Protein AF-A0A7S4PFC9-F1 (afdb_monomer_lite)

Radius of gyration: 18.09 Å; chains: 1; bounding box: 44×41×54 Å

InterPro domains:
  IPR005343 Nucleolar complex protein 2 [PF03715] (2-207)
  IPR005343 Nucleolar complex protein 2 [PTHR12687] (1-207)

pLDDT: mean 88.08, std 14.77, range [42.5, 98.5]

Sequence (207 aa):
PANLHLITFMSNCVIEILRLDFLCAYQFMFVHLRECAVQLRTTIGSKTKENIAALFSWSRILPLQMWTDMIVNHPDQPEMKEMIYPLTQIIMGIYGLIDSPKYYPLKLRCLEMMCLLVKHTGVFIPLGGHMISIFEQINSKHNTRFGKFKGNASASDAKKFDFRYTLKMSKNFVETKSYLDAVVMKLSDIIIIYFSSFSYSIAFPDL

Organism: NCBI:txid180227

Structure (mmCIF, N/CA/C/O backbone):
data_AF-A0A7S4PFC9-F1
#
_entry.id   AF-A0A7S4PFC9-F1
#
loop_
_atom_site.group_PDB
_atom_site.id
_atom_site.type_symbol
_atom_site.label_atom_id
_atom_site.label_alt_id
_atom_site.label_comp_id
_atom_site.label_asym_id
_atom_site.label_entity_id
_atom_site.label_seq_id
_atom_site.pdbx_PDB_ins_code
_atom_site.Cartn_x
_atom_site.Cartn_y
_atom_site.Cartn_z
_atom_site.occupancy
_atom_site.B_iso_or_equiv
_atom_site.auth_seq_id
_atom_site.auth_comp_id
_atom_site.auth_asym_id
_atom_site.auth_atom_id
_atom_site.pdbx_PDB_model_num
ATOM 1 N N . PRO A 1 1 ? 18.860 -8.891 3.032 1.00 47.03 1 PRO A N 1
ATOM 2 C CA . PRO A 1 1 ? 18.946 -10.243 3.642 1.00 47.03 1 PRO A CA 1
ATOM 3 C C . PRO A 1 1 ? 19.355 -10.246 5.128 1.00 47.03 1 PRO A C 1
ATOM 5 O O . PRO A 1 1 ? 18.616 -10.820 5.910 1.00 47.03 1 PRO A O 1
ATOM 8 N N . ALA A 1 2 ? 20.447 -9.583 5.543 1.00 55.25 2 ALA A N 1
ATOM 9 C CA . ALA A 1 2 ? 20.951 -9.694 6.926 1.00 55.25 2 ALA A CA 1
ATOM 10 C C . ALA A 1 2 ? 20.108 -8.982 8.010 1.00 55.25 2 ALA A C 1
ATOM 12 O O . ALA A 1 2 ? 20.048 -9.457 9.135 1.00 55.25 2 ALA A O 1
ATOM 13 N N . ASN A 1 3 ? 19.394 -7.898 7.675 1.00 77.19 3 ASN A N 1
ATOM 14 C CA . ASN A 1 3 ? 18.750 -7.052 8.694 1.00 77.19 3 ASN A CA 1
ATOM 15 C C . ASN A 1 3 ? 17.215 -7.099 8.701 1.00 77.19 3 ASN A C 1
ATOM 17 O O . ASN A 1 3 ? 16.616 -6.388 9.493 1.00 77.19 3 ASN A O 1
ATOM 21 N N . LEU A 1 4 ? 16.544 -7.892 7.852 1.00 76.75 4 LEU A N 1
ATOM 22 C CA . LEU A 1 4 ? 15.069 -7.866 7.817 1.00 76.75 4 LEU A CA 1
ATOM 23 C C . LEU A 1 4 ? 14.456 -8.396 9.106 1.00 76.75 4 LEU A C 1
ATOM 25 O O . LEU A 1 4 ? 13.545 -7.767 9.614 1.00 76.75 4 LEU A O 1
ATOM 29 N N . HIS A 1 5 ? 14.977 -9.493 9.657 1.00 84.31 5 HIS A N 1
ATOM 30 C CA . HIS A 1 5 ? 14.493 -10.000 10.942 1.00 84.31 5 HIS A CA 1
ATOM 31 C C . HIS A 1 5 ? 14.640 -8.954 12.047 1.00 84.31 5 HIS A C 1
ATOM 33 O O . HIS A 1 5 ? 13.721 -8.779 12.838 1.00 84.31 5 HIS A O 1
ATOM 39 N N . LEU A 1 6 ? 15.747 -8.206 12.045 1.00 88.81 6 LEU A N 1
ATOM 40 C CA . LEU A 1 6 ? 15.960 -7.109 12.981 1.00 88.81 6 LEU A CA 1
ATOM 41 C C . LEU A 1 6 ? 14.998 -5.941 12.723 1.00 88.81 6 LEU A C 1
ATOM 43 O O . LEU A 1 6 ? 14.406 -5.439 13.665 1.00 88.81 6 LEU A O 1
ATOM 47 N N . ILE A 1 7 ? 14.795 -5.534 11.468 1.00 87.25 7 ILE A N 1
ATOM 48 C CA . ILE A 1 7 ? 13.858 -4.458 11.104 1.00 87.25 7 ILE A CA 1
ATOM 49 C C . ILE A 1 7 ? 12.427 -4.835 11.494 1.00 87.25 7 ILE A C 1
ATOM 51 O O . ILE A 1 7 ? 11.732 -4.028 12.098 1.00 87.25 7 ILE A O 1
ATOM 55 N N . THR A 1 8 ? 11.994 -6.058 11.188 1.00 87.56 8 THR A N 1
ATOM 56 C CA . THR A 1 8 ? 10.680 -6.575 11.583 1.00 87.56 8 THR A CA 1
ATOM 57 C C . THR A 1 8 ? 10.559 -6.634 13.099 1.00 87.56 8 THR A C 1
ATOM 59 O O . THR A 1 8 ? 9.555 -6.188 13.638 1.00 87.56 8 THR A O 1
ATOM 62 N N . PHE A 1 9 ? 11.590 -7.107 13.802 1.00 91.56 9 PHE A N 1
ATOM 63 C CA . PHE A 1 9 ? 11.611 -7.101 15.261 1.00 91.56 9 PHE A CA 1
ATOM 64 C C . PHE A 1 9 ? 11.477 -5.681 15.826 1.00 91.56 9 PHE A C 1
ATOM 66 O O . PHE A 1 9 ? 10.617 -5.448 16.665 1.00 91.56 9 PHE A O 1
ATOM 73 N N . MET A 1 10 ? 12.251 -4.716 15.321 1.00 93.00 10 MET A N 1
ATOM 74 C CA . MET A 1 10 ? 12.168 -3.313 15.742 1.00 93.00 10 MET A CA 1
ATOM 75 C C . MET A 1 10 ? 10.791 -2.708 15.452 1.00 93.00 10 MET A C 1
ATOM 77 O O . MET A 1 10 ? 10.230 -2.046 16.318 1.00 93.00 10 MET A O 1
ATOM 81 N N . SER A 1 11 ? 10.235 -2.962 14.263 1.00 92.25 11 SER A N 1
ATOM 82 C CA . SER A 1 11 ? 8.884 -2.539 13.877 1.00 92.25 11 SER A CA 1
ATOM 83 C C . SER A 1 11 ? 7.843 -3.080 14.856 1.00 92.25 11 SER A C 1
ATOM 85 O O . SER A 1 11 ? 7.023 -2.324 15.367 1.00 92.25 11 SER A O 1
ATOM 87 N N . ASN A 1 12 ? 7.936 -4.369 15.189 1.00 94.12 12 ASN A N 1
ATOM 88 C CA . ASN A 1 12 ? 7.054 -5.000 16.162 1.00 94.12 12 ASN A CA 1
ATOM 89 C C . ASN A 1 12 ? 7.236 -4.385 17.553 1.00 94.12 12 ASN A C 1
ATOM 91 O O . ASN A 1 12 ? 6.246 -4.051 18.182 1.00 94.12 12 ASN A O 1
ATOM 95 N N . CYS A 1 13 ? 8.463 -4.147 18.024 1.00 95.88 13 CYS A N 1
ATOM 96 C CA . CYS A 1 13 ? 8.686 -3.478 19.310 1.00 95.88 13 CYS A CA 1
ATOM 97 C C . CYS A 1 13 ? 8.050 -2.084 19.366 1.00 95.88 13 CYS A C 1
ATOM 99 O O . CYS A 1 13 ? 7.464 -1.725 20.382 1.00 95.88 13 CYS A O 1
ATOM 101 N N . VAL A 1 14 ? 8.145 -1.303 18.287 1.00 95.62 14 VAL A N 1
ATOM 102 C CA . VAL A 1 14 ? 7.503 0.017 18.214 1.00 95.62 14 VAL A CA 1
ATOM 103 C C . VAL A 1 14 ? 5.982 -0.120 18.284 1.00 95.62 14 VAL A C 1
ATOM 105 O O . VAL A 1 14 ? 5.358 0.582 19.073 1.00 95.62 14 VAL A O 1
ATOM 108 N N . ILE A 1 15 ? 5.391 -1.053 17.534 1.00 96.06 15 ILE A N 1
ATOM 109 C CA . ILE A 1 15 ? 3.948 -1.351 17.587 1.00 96.06 15 ILE A CA 1
ATOM 110 C C . ILE A 1 15 ? 3.521 -1.745 19.010 1.00 96.06 15 ILE A C 1
ATOM 112 O O . ILE A 1 15 ? 2.551 -1.206 19.539 1.00 96.06 15 ILE A O 1
ATOM 116 N N . GLU A 1 16 ? 4.281 -2.622 19.666 1.00 96.69 16 GLU A N 1
ATOM 117 C CA . GLU A 1 16 ? 4.006 -3.104 21.025 1.00 96.69 16 GLU A CA 1
ATOM 118 C C . GLU A 1 16 ? 4.078 -1.997 22.090 1.00 96.69 16 GLU A C 1
ATOM 120 O O . GLU A 1 16 ? 3.388 -2.084 23.106 1.00 96.69 16 GLU A O 1
ATOM 125 N N . ILE A 1 17 ? 4.889 -0.960 21.865 1.00 96.81 17 ILE A N 1
ATOM 126 C CA . ILE A 1 17 ? 4.941 0.233 22.720 1.00 96.81 17 ILE A CA 1
ATOM 127 C C . ILE A 1 17 ? 3.758 1.155 22.414 1.00 96.81 17 ILE A C 1
ATOM 129 O O . ILE A 1 17 ? 3.079 1.611 23.329 1.00 96.81 17 ILE A O 1
ATOM 133 N N . LEU A 1 18 ? 3.489 1.422 21.134 1.00 96.69 18 LEU A N 1
ATOM 134 C CA . LEU A 1 18 ? 2.439 2.349 20.708 1.00 96.69 18 LEU A CA 1
ATOM 135 C C . LEU A 1 18 ? 1.030 1.853 21.053 1.00 96.69 18 LEU A C 1
ATOM 137 O O . LEU A 1 18 ? 0.163 2.663 21.362 1.00 96.69 18 LEU A O 1
ATOM 141 N N . ARG A 1 19 ? 0.795 0.538 21.078 1.00 96.38 19 ARG A N 1
ATOM 142 C CA . ARG A 1 19 ? -0.498 -0.030 21.501 1.00 96.38 19 ARG A CA 1
ATOM 143 C C . ARG A 1 19 ? -0.830 0.195 22.982 1.00 96.38 19 ARG A C 1
ATOM 145 O O . ARG A 1 19 ? -1.947 -0.101 23.390 1.00 96.38 19 ARG A O 1
ATOM 152 N N . LEU A 1 20 ? 0.122 0.660 23.799 1.00 97.25 20 LEU A N 1
ATOM 153 C CA . LEU A 1 20 ? -0.143 1.018 25.197 1.00 97.25 20 LEU A CA 1
ATOM 154 C C . LEU A 1 20 ? -0.985 2.299 25.307 1.00 97.25 20 LEU A C 1
ATOM 156 O O . LEU A 1 20 ? -1.688 2.471 26.299 1.00 97.25 20 LEU A O 1
ATOM 160 N N . ASP A 1 21 ? -0.920 3.172 24.298 1.00 97.62 21 ASP A N 1
ATOM 161 C CA . ASP A 1 21 ? -1.691 4.413 24.215 1.00 97.62 21 ASP A CA 1
ATOM 162 C C . ASP A 1 21 ? -2.016 4.737 22.745 1.00 97.62 21 ASP A C 1
ATOM 164 O O . ASP A 1 21 ? -1.216 5.330 22.010 1.00 97.62 21 ASP A O 1
ATOM 168 N N . PHE A 1 22 ? -3.222 4.353 22.314 1.00 97.50 22 PHE A N 1
ATOM 169 C CA . PHE A 1 22 ? -3.683 4.563 20.941 1.00 97.50 22 PHE A CA 1
ATOM 170 C C . PHE A 1 22 ? -3.850 6.042 20.577 1.00 97.50 22 PHE A C 1
ATOM 172 O O . PHE A 1 22 ? -3.631 6.397 19.417 1.00 97.50 22 PHE A O 1
ATOM 179 N N . LEU A 1 23 ? -4.160 6.913 21.542 1.00 97.44 23 LEU A N 1
ATOM 180 C CA . LEU A 1 23 ? -4.270 8.352 21.304 1.00 97.44 23 LEU A CA 1
ATOM 181 C C . LEU A 1 23 ? -2.894 8.948 20.995 1.00 97.44 23 LEU A C 1
ATOM 183 O O . LEU A 1 23 ? -2.743 9.739 20.060 1.00 97.44 23 LEU A O 1
ATOM 187 N N . CYS A 1 24 ? -1.869 8.538 21.739 1.00 97.06 24 CYS A N 1
ATOM 188 C CA . CYS A 1 24 ? -0.492 8.932 21.460 1.00 97.06 24 CYS A CA 1
ATOM 189 C C . CYS A 1 24 ? -0.012 8.374 20.106 1.00 97.06 24 CYS A C 1
ATOM 191 O O . CYS A 1 24 ? 0.544 9.108 19.283 1.00 97.06 24 CYS A O 1
ATOM 193 N N . ALA A 1 25 ? -0.294 7.096 19.825 1.00 97.44 25 ALA A N 1
ATOM 194 C CA . ALA A 1 25 ? 0.036 6.464 18.547 1.00 97.44 25 ALA A CA 1
ATOM 195 C C . ALA A 1 25 ? -0.602 7.186 17.352 1.00 97.44 25 ALA A C 1
ATOM 197 O O . ALA A 1 25 ? 0.073 7.448 16.353 1.00 97.44 25 ALA A O 1
ATOM 198 N N . TYR A 1 26 ? -1.875 7.565 17.479 1.00 98.12 26 TYR A N 1
ATOM 199 C CA . TYR A 1 26 ? -2.599 8.364 16.497 1.00 98.12 26 TYR A CA 1
ATOM 200 C C . TYR A 1 26 ? -1.899 9.685 16.198 1.00 98.12 26 TYR A C 1
ATOM 202 O O . TYR A 1 26 ? -1.692 10.022 15.034 1.00 98.12 26 TYR A O 1
ATOM 210 N N . GLN A 1 27 ? -1.487 10.425 17.231 1.00 97.88 27 GLN A N 1
ATOM 211 C CA . GLN A 1 27 ? -0.813 11.712 17.054 1.00 97.88 27 GLN A CA 1
ATOM 212 C C . GLN A 1 27 ? 0.501 11.556 16.280 1.00 97.88 27 GLN A C 1
ATOM 214 O O . GLN A 1 27 ? 0.755 12.312 15.337 1.00 97.88 27 GLN A O 1
ATOM 219 N N . PHE A 1 28 ? 1.309 10.545 16.617 1.00 97.50 28 PHE A N 1
ATOM 220 C CA . PHE A 1 28 ? 2.545 10.255 15.887 1.00 97.50 28 PHE A CA 1
ATOM 221 C C . PHE A 1 28 ? 2.283 9.855 14.437 1.00 97.50 28 PHE A C 1
ATOM 223 O O . PHE A 1 28 ? 2.925 10.379 13.520 1.00 97.50 28 PHE A O 1
ATOM 230 N N . MET A 1 29 ? 1.322 8.957 14.218 1.00 97.94 29 MET A N 1
ATOM 231 C CA . MET A 1 29 ? 0.943 8.515 12.883 1.00 97.94 29 MET A CA 1
ATOM 232 C C . MET A 1 29 ? 0.442 9.686 12.035 1.00 97.94 29 MET A C 1
ATOM 234 O O . MET A 1 29 ? 0.884 9.853 10.899 1.00 97.94 29 MET A O 1
ATOM 238 N N . PHE A 1 30 ? -0.420 10.536 12.591 1.00 98.00 30 PHE A N 1
ATOM 239 C CA . PHE A 1 30 ? -0.989 11.689 11.905 1.00 98.00 30 PHE A CA 1
ATOM 240 C C . PHE A 1 30 ? 0.086 12.685 11.456 1.00 98.00 30 PHE A C 1
ATOM 242 O O . PHE A 1 30 ? 0.102 13.094 10.292 1.00 98.00 30 PHE A O 1
ATOM 249 N N . VAL A 1 31 ? 1.019 13.047 12.345 1.00 98.19 31 VAL A N 1
ATOM 250 C CA . VAL A 1 31 ? 2.137 13.945 12.007 1.00 98.19 31 VAL A CA 1
ATOM 251 C C . VAL A 1 31 ? 2.987 13.340 10.891 1.00 98.19 31 VAL A C 1
ATOM 253 O O . VAL A 1 31 ? 3.234 13.996 9.877 1.00 98.19 31 VAL A O 1
ATOM 256 N N . HIS A 1 32 ? 3.354 12.064 11.021 1.00 97.81 32 HIS A N 1
ATOM 257 C CA . HIS A 1 32 ? 4.151 11.373 10.013 1.00 97.81 32 HIS A CA 1
ATOM 258 C C . HIS A 1 32 ? 3.437 11.292 8.650 1.00 97.81 32 HIS A C 1
ATOM 260 O O . HIS A 1 32 ? 4.040 11.557 7.605 1.00 97.81 32 HIS A O 1
ATOM 266 N N . LEU A 1 33 ? 2.143 10.959 8.621 1.00 98.06 33 LEU A N 1
ATOM 267 C CA . LEU A 1 33 ? 1.367 10.902 7.378 1.00 98.06 33 LEU A CA 1
ATOM 268 C C . LEU A 1 33 ? 1.176 12.283 6.750 1.00 98.06 33 LEU A C 1
ATOM 270 O O . LEU A 1 33 ? 1.213 12.402 5.524 1.00 98.06 33 LEU A O 1
ATOM 274 N N . ARG A 1 34 ? 1.046 13.340 7.555 1.00 97.88 34 ARG A N 1
ATOM 275 C CA . ARG A 1 34 ? 1.004 14.719 7.057 1.00 97.88 34 ARG A CA 1
ATOM 276 C C . ARG A 1 34 ? 2.308 15.097 6.355 1.00 97.88 34 ARG A C 1
ATOM 278 O O . ARG A 1 34 ? 2.265 15.668 5.266 1.00 97.88 34 ARG A O 1
ATOM 285 N N . GLU A 1 35 ? 3.457 14.750 6.927 1.00 97.19 35 GLU A N 1
ATOM 286 C CA . GLU A 1 35 ? 4.757 14.960 6.278 1.00 97.19 35 GLU A CA 1
ATOM 287 C C . GLU A 1 35 ? 4.871 14.170 4.967 1.00 97.19 35 GLU A C 1
ATOM 289 O O . GLU A 1 35 ? 5.302 14.718 3.947 1.00 97.19 35 GLU A O 1
ATOM 294 N N . CYS A 1 36 ? 4.409 12.911 4.958 1.00 97.25 36 CYS A N 1
ATOM 295 C CA . CYS A 1 36 ? 4.317 12.110 3.734 1.00 97.25 36 CYS A CA 1
ATOM 296 C C . CYS A 1 36 ? 3.466 12.816 2.671 1.00 97.25 36 CYS A C 1
ATOM 298 O O . CYS A 1 36 ? 3.867 12.878 1.509 1.00 97.25 36 CYS A O 1
ATOM 300 N N . ALA A 1 37 ? 2.311 13.365 3.061 1.00 97.50 37 ALA A N 1
ATOM 301 C CA . ALA A 1 37 ? 1.382 14.046 2.164 1.00 97.50 37 ALA A CA 1
ATOM 302 C C . ALA A 1 37 ? 2.022 15.275 1.511 1.00 97.50 37 ALA A C 1
ATOM 304 O O . ALA A 1 37 ? 1.917 15.466 0.297 1.00 97.50 37 ALA A O 1
ATOM 305 N N . VAL A 1 38 ? 2.720 16.093 2.305 1.00 97.25 38 VAL A N 1
ATOM 306 C CA . VAL A 1 38 ? 3.432 17.280 1.813 1.00 97.25 38 VAL A CA 1
ATOM 307 C C . VAL A 1 38 ? 4.513 16.875 0.814 1.00 97.25 38 VAL A C 1
ATOM 309 O O . VAL A 1 38 ? 4.569 17.427 -0.286 1.00 97.25 38 VAL A O 1
ATOM 312 N N . GLN A 1 39 ? 5.336 15.876 1.144 1.00 95.38 39 GLN A N 1
ATOM 313 C CA . GLN A 1 39 ? 6.382 15.405 0.235 1.00 95.38 39 GLN A CA 1
ATOM 314 C C . GLN A 1 39 ? 5.800 14.808 -1.054 1.00 95.38 39 GLN A C 1
ATOM 316 O O . GLN A 1 39 ? 6.310 15.071 -2.148 1.00 95.38 39 GLN A O 1
ATOM 321 N N . LEU A 1 40 ? 4.723 14.029 -0.943 1.00 96.62 40 LEU A N 1
ATOM 322 C CA . LEU A 1 40 ? 4.025 13.449 -2.084 1.00 96.62 40 LEU A CA 1
ATOM 323 C C . LEU A 1 40 ? 3.499 14.541 -3.018 1.00 96.62 40 LEU A C 1
ATOM 325 O O . LEU A 1 40 ? 3.796 14.514 -4.212 1.00 96.62 40 LEU A O 1
ATOM 329 N N . ARG A 1 41 ? 2.810 15.551 -2.478 1.00 96.50 41 ARG A N 1
ATOM 330 C CA . ARG A 1 41 ? 2.305 16.694 -3.250 1.00 96.50 41 ARG A CA 1
ATOM 331 C C . ARG A 1 41 ? 3.429 17.438 -3.974 1.00 96.50 41 ARG A C 1
ATOM 333 O O . ARG A 1 41 ? 3.315 17.707 -5.169 1.00 96.50 41 ARG A O 1
ATOM 340 N N . THR A 1 42 ? 4.532 17.722 -3.282 1.00 95.62 42 THR A N 1
ATOM 341 C CA . THR A 1 42 ? 5.717 18.366 -3.875 1.00 95.62 42 THR A CA 1
ATOM 342 C C . THR A 1 42 ? 6.311 17.530 -5.009 1.00 95.62 42 THR A C 1
ATOM 344 O O . THR A 1 42 ? 6.718 18.063 -6.047 1.00 95.62 42 THR A O 1
ATOM 347 N N . THR A 1 43 ? 6.329 16.207 -4.849 1.00 95.75 43 THR A N 1
ATOM 348 C CA . THR A 1 43 ? 6.853 15.292 -5.867 1.00 95.75 43 THR A CA 1
ATOM 349 C C . THR A 1 43 ? 5.935 15.206 -7.082 1.00 95.75 43 THR A C 1
ATOM 351 O O . THR A 1 43 ? 6.430 15.198 -8.205 1.00 95.75 43 THR A O 1
ATOM 354 N N . ILE A 1 44 ? 4.613 15.210 -6.888 1.00 94.62 44 ILE A N 1
ATOM 355 C CA . ILE A 1 44 ? 3.634 15.236 -7.985 1.00 94.62 44 ILE A CA 1
ATOM 356 C C . ILE A 1 44 ? 3.796 16.507 -8.832 1.00 94.62 44 ILE A C 1
ATOM 358 O O . ILE A 1 44 ? 3.746 16.422 -10.059 1.00 94.62 44 ILE A O 1
ATOM 362 N N . GLY A 1 45 ? 4.030 17.660 -8.193 1.00 93.44 45 GLY A N 1
ATOM 363 C CA . GLY A 1 45 ? 4.201 18.940 -8.886 1.00 93.44 45 GLY A CA 1
ATOM 364 C C . GLY A 1 45 ? 5.532 19.082 -9.636 1.00 93.44 45 GLY A C 1
ATOM 365 O O . GLY A 1 45 ? 5.547 19.559 -10.764 1.00 93.44 45 GLY A O 1
ATOM 366 N N . SER A 1 46 ? 6.648 18.664 -9.028 1.00 91.62 46 SER A N 1
ATOM 367 C CA . SER A 1 46 ? 8.000 18.896 -9.576 1.00 91.62 46 SER A CA 1
ATOM 368 C C . SER A 1 46 ? 8.591 17.710 -10.349 1.00 91.62 46 SER A C 1
ATOM 370 O O . SER A 1 46 ? 9.394 17.906 -11.257 1.00 91.62 46 SER A O 1
ATOM 372 N N . LYS A 1 47 ? 8.224 16.476 -9.978 1.00 89.25 47 LYS A N 1
ATOM 373 C CA . LYS A 1 47 ? 8.708 15.200 -10.542 1.00 89.25 47 LYS A CA 1
ATOM 374 C C . LYS A 1 47 ? 10.234 15.097 -10.703 1.00 89.25 47 LYS A C 1
ATOM 376 O O . LYS A 1 47 ? 10.721 14.413 -11.606 1.00 89.25 47 LYS A O 1
ATOM 381 N N . THR A 1 48 ? 11.005 15.740 -9.824 1.00 93.69 48 THR A N 1
ATOM 382 C CA . THR A 1 48 ? 12.471 15.618 -9.834 1.00 93.69 48 THR A CA 1
ATOM 383 C C . THR A 1 48 ? 12.902 14.204 -9.440 1.00 93.69 48 THR A C 1
ATOM 385 O O . THR A 1 48 ? 12.203 13.495 -8.706 1.00 93.69 48 THR A O 1
ATOM 388 N N . LYS A 1 49 ? 14.066 13.765 -9.934 1.00 91.94 49 LYS A N 1
ATOM 389 C CA . LYS A 1 49 ? 14.583 12.412 -9.664 1.00 91.94 49 LYS A CA 1
ATOM 390 C C . LYS A 1 49 ? 14.849 12.206 -8.177 1.00 91.94 49 LYS A C 1
ATOM 392 O O . LYS A 1 49 ? 14.632 11.109 -7.671 1.00 91.94 49 LYS A O 1
ATOM 397 N N . GLU A 1 50 ? 15.289 13.257 -7.502 1.00 92.94 50 GLU A N 1
ATOM 398 C CA . GLU A 1 50 ? 15.619 13.299 -6.084 1.00 92.94 50 GLU A CA 1
ATOM 399 C C . GLU A 1 50 ? 14.353 13.110 -5.242 1.00 92.94 50 GLU A C 1
ATOM 401 O O . GLU A 1 50 ? 14.316 12.242 -4.371 1.00 92.94 50 GLU A O 1
ATOM 406 N N . ASN A 1 51 ? 13.278 13.835 -5.570 1.00 92.69 51 ASN A N 1
ATOM 407 C CA . ASN A 1 51 ? 11.997 13.738 -4.868 1.00 92.69 51 ASN A CA 1
ATOM 408 C C . ASN A 1 51 ? 11.358 12.353 -5.040 1.00 92.69 51 ASN A C 1
ATOM 410 O O . ASN A 1 51 ? 10.908 11.740 -4.070 1.00 92.69 51 ASN A O 1
ATOM 414 N N . ILE A 1 52 ? 11.395 11.819 -6.264 1.00 93.81 52 ILE A N 1
ATOM 415 C CA . ILE A 1 52 ? 10.947 10.454 -6.560 1.00 93.81 52 ILE A CA 1
ATOM 416 C C . ILE A 1 52 ? 11.772 9.432 -5.771 1.00 93.81 52 ILE A C 1
ATOM 418 O O . ILE A 1 52 ? 11.207 8.533 -5.154 1.00 93.81 52 ILE A O 1
ATOM 422 N N . ALA A 1 53 ? 13.103 9.548 -5.784 1.00 92.69 53 ALA A N 1
ATOM 423 C CA . ALA A 1 53 ? 13.982 8.616 -5.084 1.00 92.69 53 ALA A CA 1
ATOM 424 C C . ALA A 1 53 ? 13.747 8.638 -3.569 1.00 92.69 53 ALA A C 1
ATOM 426 O O . ALA A 1 53 ? 13.755 7.581 -2.942 1.00 92.69 53 ALA A O 1
ATOM 427 N N . ALA A 1 54 ? 13.484 9.816 -3.000 1.00 93.19 54 ALA A N 1
ATOM 428 C CA . ALA A 1 54 ? 13.177 9.968 -1.587 1.00 93.19 54 ALA A CA 1
ATOM 429 C C . ALA A 1 54 ? 11.854 9.280 -1.202 1.00 93.19 54 ALA A C 1
ATOM 431 O O . ALA A 1 54 ? 11.804 8.606 -0.174 1.00 93.19 54 ALA A O 1
ATOM 432 N N . LEU A 1 55 ? 10.806 9.373 -2.032 1.00 93.69 55 LEU A N 1
ATOM 433 C CA . LEU A 1 55 ? 9.553 8.639 -1.800 1.00 93.69 55 LEU A CA 1
ATOM 434 C C . LEU A 1 55 ? 9.692 7.131 -2.030 1.00 93.69 55 LEU A C 1
ATOM 436 O O . LEU A 1 55 ? 9.070 6.339 -1.333 1.00 93.69 55 LEU A O 1
ATOM 440 N N . PHE A 1 56 ? 10.508 6.721 -3.001 1.00 94.38 56 PHE A N 1
ATOM 441 C CA . PHE A 1 56 ? 10.680 5.317 -3.394 1.00 94.38 56 PHE A CA 1
ATOM 442 C C . PHE A 1 56 ? 11.833 4.639 -2.634 1.00 94.38 56 PHE A C 1
ATOM 444 O O . PHE A 1 56 ? 12.510 3.747 -3.153 1.00 94.38 56 PHE A O 1
ATOM 451 N N . SER A 1 57 ? 12.074 5.085 -1.403 1.00 94.00 57 SER A N 1
ATOM 452 C CA . SER A 1 57 ? 13.142 4.609 -0.530 1.00 94.00 57 SER A CA 1
ATOM 453 C C . SER A 1 57 ? 12.593 3.734 0.598 1.00 94.00 57 SER A C 1
ATOM 455 O O . SER A 1 57 ? 11.448 3.875 1.025 1.00 94.00 57 SER A O 1
ATOM 457 N N . TRP A 1 58 ? 13.431 2.848 1.140 1.00 92.88 58 TRP A N 1
ATOM 458 C CA . TRP A 1 58 ? 13.055 2.033 2.300 1.00 92.88 58 TRP A CA 1
ATOM 459 C C . TRP A 1 58 ? 12.721 2.870 3.535 1.00 92.88 58 TRP A C 1
ATOM 461 O O . TRP A 1 58 ? 11.836 2.482 4.291 1.00 92.88 58 TRP A O 1
ATOM 471 N N . SER A 1 59 ? 13.363 4.029 3.712 1.00 91.44 59 SER A N 1
ATOM 472 C CA . SER A 1 59 ? 13.042 4.942 4.812 1.00 91.44 59 SER A CA 1
ATOM 473 C C . SER A 1 59 ? 11.633 5.523 4.704 1.00 91.44 59 SER A C 1
ATOM 475 O O . SER A 1 59 ? 11.064 5.884 5.727 1.00 91.44 59 SER A O 1
ATOM 477 N N . ARG A 1 60 ? 11.041 5.572 3.501 1.00 94.44 60 ARG A N 1
ATOM 478 C CA . ARG A 1 60 ? 9.634 5.950 3.322 1.00 94.44 60 ARG A CA 1
ATOM 479 C C . ARG A 1 60 ? 8.686 4.758 3.431 1.00 94.44 60 ARG A C 1
ATOM 481 O O . ARG A 1 60 ? 7.624 4.887 4.027 1.00 94.44 60 ARG A O 1
ATOM 488 N N . ILE A 1 61 ? 9.048 3.610 2.860 1.00 95.56 61 ILE A N 1
ATOM 489 C CA . ILE A 1 61 ? 8.140 2.457 2.769 1.00 95.56 61 ILE A CA 1
ATOM 490 C C . ILE A 1 61 ? 8.035 1.677 4.084 1.00 95.56 61 ILE A C 1
ATOM 492 O O . ILE A 1 61 ? 6.936 1.262 4.434 1.00 95.56 61 ILE A O 1
ATOM 496 N N . LEU A 1 62 ? 9.127 1.504 4.839 1.00 94.31 62 LEU A N 1
ATOM 497 C CA . LEU A 1 62 ? 9.094 0.728 6.089 1.00 94.31 62 LEU A CA 1
ATOM 498 C C . LEU A 1 62 ? 8.152 1.328 7.144 1.00 94.31 62 LEU A C 1
ATOM 500 O O . LEU A 1 62 ? 7.346 0.571 7.679 1.00 94.31 62 LEU A O 1
ATOM 504 N N . PRO A 1 63 ? 8.162 2.648 7.420 1.00 95.38 63 PRO A N 1
ATOM 505 C CA . PRO A 1 63 ? 7.203 3.222 8.361 1.00 95.38 63 PRO A CA 1
ATOM 506 C C . PRO A 1 63 ? 5.751 3.069 7.899 1.00 95.38 63 PRO A C 1
ATOM 508 O O . PRO A 1 63 ? 4.880 2.817 8.720 1.00 95.38 63 PRO A O 1
ATOM 511 N N . LEU A 1 64 ? 5.469 3.174 6.592 1.00 97.81 64 LEU A N 1
ATOM 512 C CA . LEU A 1 64 ? 4.115 2.945 6.065 1.00 97.81 64 LEU A CA 1
ATOM 513 C C . LEU A 1 64 ? 3.657 1.496 6.280 1.00 97.81 64 LEU A C 1
ATOM 515 O O . LEU A 1 64 ? 2.494 1.271 6.605 1.00 97.81 64 LEU A O 1
ATOM 519 N N . GLN A 1 65 ? 4.567 0.528 6.150 1.00 96.44 65 GLN A N 1
ATOM 520 C CA . GLN A 1 65 ? 4.282 -0.871 6.475 1.00 96.44 65 GLN A CA 1
ATOM 521 C C . GLN A 1 65 ? 4.012 -1.061 7.964 1.00 96.44 65 GLN A C 1
ATOM 523 O O . GLN A 1 65 ? 2.983 -1.620 8.309 1.00 96.44 65 GLN A O 1
ATOM 528 N N . MET A 1 66 ? 4.862 -0.515 8.835 1.00 96.88 66 MET A N 1
ATOM 529 C CA . MET A 1 66 ? 4.648 -0.556 10.285 1.00 96.88 66 MET A CA 1
ATOM 530 C C . MET A 1 66 ? 3.286 0.036 10.675 1.00 96.88 66 MET A C 1
ATOM 532 O O . MET A 1 66 ? 2.569 -0.543 11.482 1.00 96.88 66 MET A O 1
ATOM 536 N N . TRP A 1 67 ? 2.899 1.169 10.082 1.00 98.06 67 TRP A N 1
ATOM 537 C CA . TRP A 1 67 ? 1.585 1.768 10.319 1.00 98.06 67 TRP A CA 1
ATOM 538 C C . TRP A 1 67 ? 0.430 0.917 9.788 1.00 9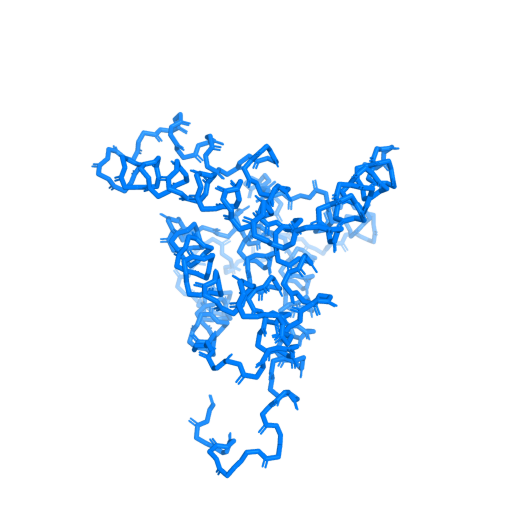8.06 67 TRP A C 1
ATOM 540 O O . TRP A 1 67 ? -0.621 0.848 10.419 1.00 98.06 67 TRP A O 1
ATOM 550 N N . THR A 1 68 ? 0.627 0.248 8.652 1.00 98.19 68 THR A N 1
ATOM 551 C CA . THR A 1 68 ? -0.332 -0.737 8.136 1.00 98.19 68 THR A CA 1
ATOM 552 C C . THR A 1 68 ? -0.508 -1.872 9.145 1.00 98.19 68 THR A C 1
ATOM 554 O O . THR A 1 68 ? -1.638 -2.194 9.499 1.00 98.19 68 THR A O 1
ATOM 557 N N . ASP A 1 69 ? 0.593 -2.422 9.661 1.00 97.44 69 ASP A N 1
ATOM 558 C CA . ASP A 1 69 ? 0.586 -3.510 10.643 1.00 97.44 69 ASP A CA 1
ATOM 559 C C . ASP A 1 69 ? -0.058 -3.074 11.9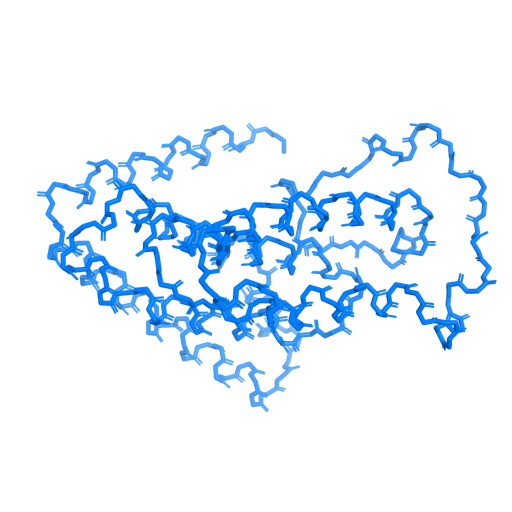71 1.00 97.44 69 ASP A C 1
ATOM 561 O O . ASP A 1 69 ? -0.827 -3.830 12.559 1.00 97.44 69 ASP A O 1
ATOM 565 N N . MET A 1 70 ? 0.187 -1.837 12.420 1.00 97.62 70 MET A N 1
ATOM 566 C CA . MET A 1 70 ? -0.463 -1.253 13.601 1.00 97.62 70 MET A CA 1
ATOM 567 C C . MET A 1 70 ? -1.993 -1.256 13.460 1.00 97.62 70 MET A C 1
ATOM 569 O O . MET A 1 70 ? -2.693 -1.714 14.360 1.00 97.62 70 MET A O 1
ATOM 573 N N . ILE A 1 71 ? -2.518 -0.800 12.317 1.00 98.06 71 ILE A N 1
ATOM 574 C CA . ILE A 1 71 ? -3.965 -0.796 12.053 1.00 98.06 71 ILE A CA 1
ATOM 575 C C . ILE A 1 71 ? -4.503 -2.227 11.939 1.00 98.06 71 ILE A C 1
ATOM 577 O O . ILE A 1 71 ? -5.532 -2.550 12.523 1.00 98.06 71 ILE A O 1
ATOM 581 N N . VAL A 1 72 ? -3.809 -3.095 11.200 1.00 97.38 72 VAL A N 1
ATOM 582 C CA . VAL A 1 72 ? -4.217 -4.486 10.943 1.00 97.38 72 VAL A CA 1
ATOM 583 C C . VAL A 1 72 ? -4.309 -5.316 12.226 1.00 97.38 72 VAL A C 1
ATOM 585 O O . VAL A 1 72 ? -5.193 -6.166 12.335 1.00 97.38 72 VAL A O 1
ATOM 588 N N . ASN A 1 73 ? -3.429 -5.065 13.198 1.00 96.81 73 ASN A N 1
ATOM 589 C CA . ASN A 1 73 ? -3.434 -5.751 14.493 1.00 96.81 73 ASN A CA 1
ATOM 590 C C . ASN A 1 73 ? -4.447 -5.162 15.487 1.00 96.81 73 ASN A C 1
ATOM 592 O O . ASN A 1 73 ? -4.795 -5.819 16.469 1.00 96.81 73 ASN A O 1
ATOM 596 N N . HIS A 1 74 ? -4.934 -3.944 15.239 1.00 96.88 74 HIS A N 1
ATOM 597 C CA . HIS A 1 74 ? -5.850 -3.225 16.124 1.00 96.88 74 HIS A CA 1
ATOM 598 C C . HIS A 1 74 ? -7.021 -2.573 15.357 1.00 96.88 74 HIS A C 1
ATOM 600 O O . HIS A 1 74 ? -7.294 -1.386 15.554 1.00 96.88 74 HIS A O 1
ATOM 606 N N . PRO A 1 75 ? -7.747 -3.322 14.499 1.00 95.94 75 PRO A N 1
ATOM 607 C CA . PRO A 1 75 ? -8.718 -2.749 13.564 1.00 95.94 75 PRO A CA 1
ATOM 608 C C . PRO A 1 75 ? -9.951 -2.160 14.257 1.00 95.94 75 PRO A C 1
ATOM 610 O O . PRO A 1 75 ? -10.628 -1.310 13.684 1.00 95.94 75 PRO A O 1
ATOM 613 N N . ASP A 1 76 ? -10.243 -2.587 15.488 1.00 95.50 76 ASP A N 1
ATOM 614 C CA . ASP A 1 76 ? -11.404 -2.135 16.254 1.00 95.50 76 ASP A CA 1
ATOM 615 C C . ASP A 1 76 ? -11.190 -0.808 16.986 1.00 95.50 76 ASP A C 1
ATOM 617 O O . ASP A 1 76 ? -12.174 -0.177 17.381 1.00 95.50 76 ASP A O 1
ATOM 621 N N . GLN A 1 77 ? -9.940 -0.356 17.120 1.00 97.44 77 GLN A N 1
ATOM 622 C CA . GLN A 1 77 ? -9.611 0.869 17.844 1.00 97.44 77 GLN A CA 1
ATOM 623 C C . GLN A 1 77 ? -10.062 2.108 17.053 1.00 97.44 77 GLN A C 1
ATOM 625 O O . GLN A 1 77 ? -9.695 2.234 15.877 1.00 97.44 77 GLN A O 1
ATOM 630 N N . PRO A 1 78 ? -10.839 3.029 17.655 1.00 96.88 78 PRO A N 1
ATOM 631 C CA . PRO A 1 78 ? -11.348 4.223 16.975 1.00 96.88 78 PRO A CA 1
ATOM 632 C C . PRO A 1 78 ? -10.245 5.047 16.307 1.00 96.88 78 PRO A C 1
ATOM 634 O O . PRO A 1 78 ? -10.357 5.420 15.141 1.00 96.88 78 PRO A O 1
ATOM 637 N N . GLU A 1 79 ? -9.136 5.237 17.014 1.00 97.25 79 GLU A N 1
ATOM 638 C CA . GLU A 1 79 ? -7.970 5.977 16.554 1.00 97.25 79 GLU A CA 1
ATOM 639 C C . GLU A 1 79 ? -7.354 5.355 15.294 1.00 97.25 79 GLU A C 1
ATOM 641 O O . GLU A 1 79 ? -6.961 6.056 14.361 1.00 97.25 79 GLU A O 1
ATOM 646 N N . MET A 1 80 ? -7.285 4.021 15.235 1.00 97.06 80 MET A N 1
ATOM 647 C CA . MET A 1 80 ? -6.733 3.313 14.078 1.00 97.06 80 MET A CA 1
ATOM 648 C C . MET A 1 80 ? -7.677 3.399 12.878 1.00 97.06 80 MET A C 1
ATOM 650 O O . MET A 1 80 ? -7.215 3.568 11.747 1.00 97.06 80 MET A O 1
ATOM 654 N N . LYS A 1 81 ? -8.997 3.358 13.115 1.00 96.25 81 LYS A N 1
ATOM 655 C CA . LYS A 1 81 ? -10.019 3.498 12.065 1.00 96.25 81 LYS A CA 1
ATOM 656 C C . LYS A 1 81 ? -9.930 4.844 11.352 1.00 96.25 81 LYS A C 1
ATOM 658 O O . LYS A 1 81 ? -9.970 4.881 10.122 1.00 96.25 81 LYS A O 1
ATOM 663 N N . GLU A 1 82 ? -9.743 5.934 12.096 1.00 96.38 82 GLU A N 1
ATOM 664 C CA . GLU A 1 82 ? -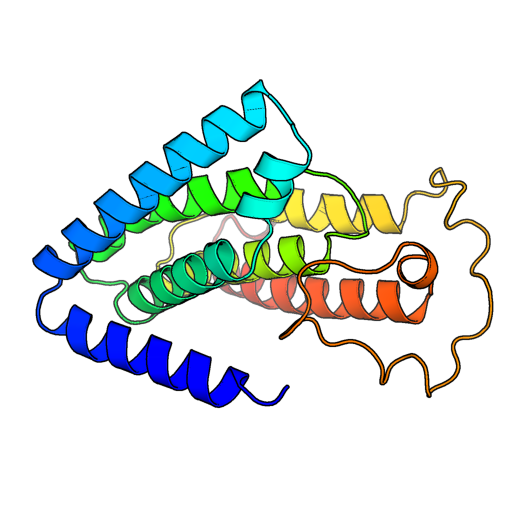9.589 7.281 11.524 1.00 96.38 82 GLU A CA 1
ATOM 665 C C . GLU A 1 82 ? -8.367 7.397 10.599 1.00 9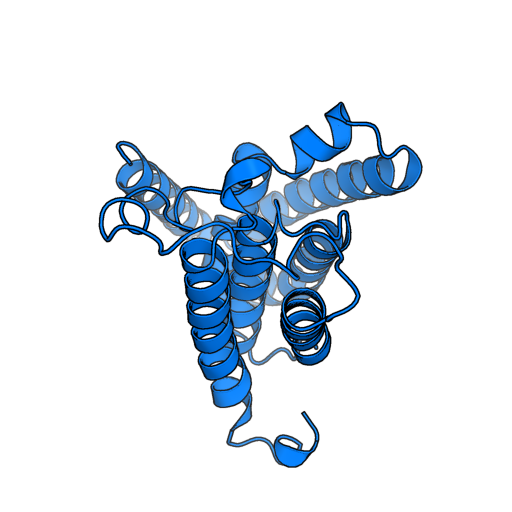6.38 82 GLU A C 1
ATOM 667 O O . GLU A 1 82 ? -8.362 8.183 9.647 1.00 96.38 82 GLU A O 1
ATOM 672 N N . MET A 1 83 ? -7.338 6.582 10.836 1.00 97.62 83 MET A N 1
ATOM 673 C CA . MET A 1 83 ? -6.090 6.605 10.077 1.00 97.62 83 MET A CA 1
ATOM 674 C C . MET A 1 83 ? -6.096 5.726 8.818 1.00 97.62 83 MET A C 1
ATOM 676 O O . MET A 1 83 ? -5.215 5.894 7.967 1.00 97.62 83 MET A O 1
ATOM 680 N N . ILE A 1 84 ? -7.101 4.858 8.629 1.00 97.81 84 ILE A N 1
ATOM 681 C CA . ILE A 1 84 ? -7.210 3.981 7.447 1.00 97.81 84 ILE A CA 1
ATOM 682 C C . ILE A 1 84 ? -7.219 4.809 6.161 1.00 97.81 84 ILE A C 1
ATOM 684 O O . ILE A 1 84 ? -6.438 4.544 5.242 1.00 97.81 84 ILE A O 1
ATOM 688 N N . TYR A 1 85 ? -8.081 5.827 6.082 1.00 97.44 85 TYR A N 1
ATOM 689 C CA . TYR A 1 85 ? -8.220 6.629 4.867 1.00 97.44 85 TYR A CA 1
ATOM 690 C C . TYR A 1 85 ? -6.955 7.448 4.555 1.00 97.44 85 TYR A C 1
ATOM 692 O O . TYR A 1 85 ? -6.432 7.305 3.444 1.00 97.44 85 TYR A O 1
ATOM 700 N N . PRO A 1 86 ? -6.393 8.243 5.492 1.00 97.94 86 PRO A N 1
ATOM 701 C CA . PRO A 1 86 ? -5.147 8.968 5.254 1.00 97.94 86 PRO A CA 1
ATOM 702 C C . PRO A 1 86 ? -3.988 8.059 4.842 1.00 97.94 86 PRO A C 1
ATOM 704 O O . PRO A 1 86 ? -3.286 8.371 3.879 1.00 97.94 86 PRO A O 1
ATOM 707 N N . LEU A 1 87 ? -3.805 6.916 5.513 1.00 98.50 87 LEU A N 1
ATOM 708 C CA . LEU A 1 87 ? -2.752 5.965 5.160 1.00 98.50 87 LEU A CA 1
ATOM 709 C C . LEU A 1 87 ? -2.955 5.425 3.740 1.00 98.50 87 LEU A C 1
ATOM 711 O O . LEU A 1 87 ? -2.026 5.438 2.930 1.00 98.50 87 LEU A O 1
ATOM 715 N N . THR A 1 88 ? -4.181 5.008 3.418 1.00 98.25 88 THR A N 1
ATOM 716 C CA . THR A 1 88 ? -4.513 4.464 2.099 1.00 98.25 88 THR A CA 1
ATOM 717 C C . THR A 1 88 ? -4.264 5.491 0.993 1.00 98.25 88 THR A C 1
ATOM 719 O O . THR A 1 88 ? -3.671 5.150 -0.027 1.00 98.25 88 THR A O 1
ATOM 722 N N . GLN A 1 89 ? -4.642 6.758 1.190 1.00 98.00 89 GLN A N 1
ATOM 723 C CA . GLN A 1 89 ? -4.403 7.825 0.208 1.00 98.00 89 GLN A CA 1
ATOM 724 C C . GLN A 1 89 ? -2.912 8.048 -0.065 1.00 98.00 89 GLN A C 1
ATOM 726 O O . GLN A 1 89 ? -2.508 8.210 -1.218 1.00 98.00 89 GLN A O 1
ATOM 731 N N . ILE A 1 90 ? -2.071 8.006 0.972 1.00 98.31 90 ILE A N 1
ATOM 732 C CA . ILE A 1 90 ? -0.617 8.116 0.808 1.00 98.31 90 ILE A CA 1
ATOM 733 C C . ILE A 1 90 ? -0.063 6.924 0.027 1.00 98.31 90 ILE A C 1
ATOM 735 O O . ILE A 1 90 ? 0.714 7.116 -0.912 1.00 98.31 90 ILE A O 1
ATOM 739 N N . ILE A 1 91 ? -0.478 5.703 0.369 1.00 98.31 91 ILE A N 1
ATOM 740 C CA . ILE A 1 91 ? -0.017 4.490 -0.317 1.00 98.31 91 ILE A CA 1
ATOM 741 C C . ILE A 1 91 ? -0.482 4.479 -1.783 1.00 98.31 91 ILE A C 1
ATOM 743 O O . ILE A 1 91 ? 0.333 4.209 -2.668 1.00 98.31 91 ILE A O 1
ATOM 747 N N . MET A 1 92 ? -1.742 4.833 -2.059 1.00 97.31 92 MET A N 1
ATOM 748 C CA . MET A 1 92 ? -2.273 4.969 -3.422 1.00 97.31 92 MET A CA 1
ATOM 749 C C . MET A 1 92 ? -1.522 6.040 -4.220 1.00 97.31 92 MET A C 1
ATOM 751 O O . MET A 1 92 ? -1.158 5.817 -5.375 1.00 97.31 92 MET A O 1
ATOM 755 N N . GLY A 1 93 ? -1.219 7.181 -3.602 1.00 96.56 93 GLY A N 1
ATOM 756 C CA . GLY A 1 93 ? -0.456 8.243 -4.248 1.00 96.56 93 GLY A CA 1
ATOM 757 C C . GLY A 1 93 ? 0.976 7.831 -4.602 1.00 96.56 93 GLY A C 1
ATOM 758 O O . GLY A 1 93 ? 1.467 8.167 -5.679 1.00 96.56 93 GLY A O 1
ATOM 759 N N . ILE A 1 94 ? 1.639 7.052 -3.740 1.00 96.69 94 ILE A N 1
ATOM 760 C CA . ILE A 1 94 ? 2.957 6.470 -4.037 1.00 96.69 94 ILE A CA 1
ATOM 761 C C . ILE A 1 94 ? 2.848 5.435 -5.165 1.00 96.69 94 ILE A C 1
ATOM 763 O O . ILE A 1 94 ? 3.660 5.462 -6.092 1.00 96.69 94 ILE A O 1
ATOM 767 N N . TYR A 1 95 ? 1.839 4.558 -5.118 1.00 96.50 95 TYR A N 1
ATOM 768 C CA . TYR A 1 95 ? 1.578 3.553 -6.153 1.00 96.50 95 TYR A CA 1
ATOM 769 C C . TYR A 1 95 ? 1.422 4.192 -7.542 1.00 96.50 95 TYR A C 1
ATOM 771 O O . TYR A 1 95 ? 2.024 3.724 -8.512 1.00 96.50 95 TYR A O 1
ATOM 779 N N . GLY A 1 96 ? 0.641 5.272 -7.632 1.00 93.88 96 GLY A N 1
ATOM 780 C CA . GLY A 1 96 ? 0.310 5.954 -8.885 1.00 93.88 96 GLY A CA 1
ATOM 781 C C . GLY A 1 96 ? 1.384 6.907 -9.415 1.00 93.88 96 GLY A C 1
ATOM 782 O O . GLY A 1 96 ? 1.195 7.508 -10.469 1.00 93.88 96 GLY A O 1
ATOM 783 N N . LEU A 1 97 ? 2.511 7.085 -8.716 1.00 93.44 97 LEU A N 1
ATOM 784 C CA . LEU A 1 97 ? 3.481 8.121 -9.081 1.00 93.44 97 LEU A CA 1
ATOM 785 C C . LEU A 1 97 ? 4.257 7.797 -10.371 1.00 93.44 97 LEU A C 1
ATOM 787 O O . LEU A 1 97 ? 4.558 8.703 -11.151 1.00 93.44 97 LEU A O 1
ATOM 791 N N . ILE A 1 98 ? 4.619 6.525 -10.589 1.00 89.88 98 ILE A N 1
ATOM 792 C CA . ILE A 1 98 ? 5.378 6.083 -11.771 1.00 89.88 98 ILE A CA 1
ATOM 793 C C . ILE A 1 98 ? 4.852 4.752 -12.300 1.00 89.88 98 ILE A C 1
ATOM 795 O O . ILE A 1 98 ? 4.990 3.707 -11.661 1.00 89.88 98 ILE A O 1
ATOM 799 N N . ASP A 1 99 ? 4.413 4.765 -13.555 1.00 86.81 99 ASP A N 1
ATOM 800 C CA . ASP A 1 99 ? 4.064 3.568 -14.315 1.00 86.81 99 ASP A CA 1
ATOM 801 C C . ASP A 1 99 ? 5.286 3.016 -15.052 1.00 86.81 99 ASP A C 1
ATOM 803 O O . ASP A 1 99 ? 5.541 3.290 -16.224 1.00 86.81 99 ASP A O 1
ATOM 807 N N . SER A 1 100 ? 6.108 2.251 -14.329 1.00 89.19 100 SER A N 1
ATOM 808 C CA . SER A 1 100 ? 7.243 1.544 -14.920 1.00 89.19 100 SER A CA 1
ATOM 809 C C . SER A 1 100 ? 7.386 0.133 -14.354 1.00 89.19 100 SER A C 1
ATOM 811 O O . SER A 1 100 ? 7.432 -0.015 -13.130 1.00 89.19 100 SER A O 1
ATOM 813 N N . PRO A 1 101 ? 7.619 -0.883 -15.208 1.00 88.31 101 PRO A N 1
ATOM 814 C CA . PRO A 1 101 ? 7.856 -2.260 -14.768 1.00 88.31 101 PRO A CA 1
ATOM 815 C C . PRO A 1 101 ? 9.041 -2.438 -13.803 1.00 88.31 101 PRO A C 1
ATOM 817 O O . PRO A 1 101 ? 9.114 -3.410 -13.054 1.00 88.31 101 PRO A O 1
ATOM 820 N N . LYS A 1 102 ? 9.963 -1.465 -13.753 1.00 89.88 102 LYS A N 1
ATOM 821 C CA . LYS A 1 102 ? 11.060 -1.431 -12.768 1.00 89.88 102 LYS A CA 1
ATOM 822 C C . LYS A 1 102 ? 10.577 -1.285 -11.333 1.00 89.88 102 LYS A C 1
ATOM 824 O O . LYS A 1 102 ? 11.306 -1.678 -10.430 1.00 89.88 102 LYS A O 1
ATOM 829 N N . TYR A 1 103 ? 9.411 -0.679 -11.137 1.00 93.19 103 TYR A N 1
ATOM 830 C CA . TYR A 1 103 ? 8.829 -0.385 -9.833 1.00 93.19 103 TYR A CA 1
ATOM 831 C C . TYR A 1 103 ? 7.675 -1.329 -9.483 1.00 93.19 103 TYR A C 1
ATOM 833 O O . TYR A 1 103 ? 7.005 -1.103 -8.482 1.00 93.19 103 TYR A O 1
ATOM 841 N N . TYR A 1 104 ? 7.467 -2.422 -10.232 1.00 93.25 104 TYR A N 1
ATOM 842 C CA . TYR A 1 104 ? 6.526 -3.467 -9.815 1.00 93.25 104 TYR A CA 1
ATOM 843 C C . TYR A 1 104 ? 6.776 -4.007 -8.400 1.00 93.25 104 TYR A C 1
ATOM 845 O O . TYR A 1 104 ? 5.790 -4.178 -7.697 1.00 93.25 104 TYR A O 1
ATOM 853 N N . PRO A 1 105 ? 8.018 -4.183 -7.901 1.00 94.75 105 PRO A N 1
ATOM 854 C CA . PRO A 1 105 ? 8.226 -4.629 -6.526 1.00 94.75 105 PRO A CA 1
ATOM 855 C C . PRO A 1 105 ? 7.622 -3.663 -5.499 1.00 94.75 105 PRO A C 1
ATOM 857 O O . PRO A 1 105 ? 6.954 -4.090 -4.561 1.00 94.75 105 PRO A O 1
ATOM 860 N N . LEU A 1 106 ? 7.801 -2.354 -5.710 1.00 95.75 106 LEU A N 1
ATOM 861 C CA . LEU A 1 106 ? 7.184 -1.318 -4.885 1.00 95.75 106 LEU A CA 1
ATOM 862 C C . LEU A 1 106 ? 5.656 -1.324 -5.025 1.00 95.75 106 LEU A C 1
ATOM 864 O O . LEU A 1 106 ? 4.955 -1.304 -4.020 1.00 95.75 106 LEU A O 1
ATOM 868 N N . LYS A 1 107 ? 5.140 -1.384 -6.257 1.00 95.62 107 LYS A N 1
ATOM 869 C CA . LYS A 1 107 ? 3.695 -1.392 -6.521 1.00 95.62 107 LYS A CA 1
ATOM 870 C C . LYS A 1 107 ? 2.991 -2.588 -5.886 1.00 95.62 107 LYS A C 1
ATOM 872 O O . LYS A 1 107 ? 1.962 -2.403 -5.249 1.00 95.62 107 LYS A O 1
ATOM 877 N N . LEU A 1 108 ? 3.562 -3.785 -6.017 1.00 96.06 108 LEU A N 1
ATOM 878 C CA . LEU A 1 108 ? 3.054 -4.998 -5.378 1.00 96.06 108 LEU A CA 1
ATOM 879 C C . LEU A 1 108 ? 3.031 -4.833 -3.858 1.00 96.06 108 LEU A C 1
ATOM 881 O O . LEU A 1 108 ? 2.010 -5.110 -3.248 1.00 96.06 108 LEU A O 1
ATOM 885 N N . ARG A 1 109 ? 4.087 -4.275 -3.257 1.00 96.06 109 ARG A N 1
ATOM 886 C CA . ARG A 1 109 ? 4.114 -3.986 -1.816 1.00 96.06 109 ARG A CA 1
ATOM 887 C C . ARG A 1 109 ? 3.039 -2.986 -1.384 1.00 96.06 109 ARG A C 1
ATOM 889 O O . ARG A 1 109 ? 2.433 -3.156 -0.332 1.00 96.06 109 ARG A O 1
ATOM 896 N N . CYS A 1 110 ? 2.786 -1.948 -2.180 1.00 97.44 110 CYS A N 1
ATOM 897 C CA . CYS A 1 110 ? 1.681 -1.019 -1.934 1.00 97.44 110 CYS A CA 1
ATOM 898 C C . CYS A 1 110 ? 0.322 -1.730 -1.988 1.00 97.44 110 CYS A C 1
ATOM 900 O O . CYS A 1 110 ? -0.507 -1.518 -1.105 1.00 97.44 110 CYS A O 1
ATOM 902 N N . LEU A 1 111 ? 0.109 -2.592 -2.987 1.00 97.50 111 LEU A N 1
ATOM 903 C CA . LEU A 1 111 ? -1.106 -3.401 -3.100 1.00 97.50 111 LEU A CA 1
ATOM 904 C C . LEU A 1 111 ? -1.260 -4.363 -1.918 1.00 97.50 111 LEU A C 1
ATOM 906 O O . LEU A 1 111 ? -2.357 -4.475 -1.390 1.00 97.50 111 LEU A O 1
ATOM 910 N N . GLU A 1 112 ? -0.180 -4.999 -1.460 1.00 97.00 112 GLU A N 1
ATOM 911 C CA . GLU A 1 112 ? -0.190 -5.860 -0.272 1.00 97.00 112 GLU A CA 1
ATOM 912 C C . GLU A 1 112 ? -0.630 -5.104 0.978 1.00 97.00 112 GLU A C 1
ATOM 914 O O . GLU A 1 112 ? -1.524 -5.573 1.677 1.00 97.00 112 GLU A O 1
ATOM 919 N N . MET A 1 113 ? -0.055 -3.923 1.241 1.00 97.88 113 MET A N 1
ATOM 920 C CA . MET A 1 113 ? -0.446 -3.107 2.396 1.00 97.88 113 MET A CA 1
ATOM 921 C C . MET A 1 113 ? -1.940 -2.766 2.358 1.00 97.88 113 MET A C 1
ATOM 923 O O . MET A 1 113 ? -2.653 -2.984 3.333 1.00 97.88 113 MET A O 1
ATOM 927 N N . MET A 1 114 ? -2.440 -2.286 1.215 1.00 98.12 114 MET A N 1
ATOM 928 C CA . MET A 1 114 ? -3.858 -1.940 1.072 1.00 98.12 114 MET A CA 1
ATOM 929 C C . MET A 1 114 ? -4.769 -3.174 1.134 1.00 98.12 114 MET A C 1
ATOM 931 O O . MET A 1 114 ? -5.853 -3.109 1.702 1.00 98.12 114 MET A O 1
ATOM 935 N N . CYS A 1 115 ? -4.328 -4.315 0.605 1.00 97.44 115 CYS A N 1
ATOM 936 C CA . CYS A 1 115 ? -5.056 -5.577 0.688 1.00 97.44 115 CYS A CA 1
ATOM 937 C C . CYS A 1 115 ? -5.165 -6.084 2.136 1.00 97.44 115 CYS A C 1
ATOM 939 O O . CYS A 1 115 ? -6.213 -6.594 2.528 1.00 97.44 115 CYS A O 1
ATOM 941 N N . LEU A 1 116 ? -4.113 -5.924 2.946 1.00 97.25 116 LEU A N 1
ATOM 942 C CA . LEU A 1 116 ? -4.159 -6.243 4.375 1.00 97.25 116 LEU A CA 1
ATOM 943 C C . LEU A 1 116 ? -5.144 -5.335 5.119 1.00 97.25 116 LEU A C 1
ATOM 945 O O . LEU A 1 116 ? -5.939 -5.841 5.911 1.00 97.25 116 LEU A O 1
ATOM 949 N N . LEU A 1 117 ? -5.158 -4.030 4.818 1.00 97.75 117 LEU A N 1
ATOM 950 C CA . LEU A 1 117 ? -6.146 -3.105 5.385 1.00 97.75 117 LEU A CA 1
ATOM 951 C C . LEU A 1 117 ? -7.571 -3.565 5.072 1.00 97.75 117 LEU A C 1
ATOM 953 O O . LEU A 1 117 ? -8.373 -3.696 5.992 1.00 97.75 117 LEU A O 1
ATOM 957 N N . VAL A 1 118 ? -7.873 -3.880 3.809 1.00 96.94 118 VAL A N 1
ATOM 958 C CA . VAL A 1 118 ? -9.192 -4.396 3.399 1.00 96.94 118 VAL A CA 1
ATOM 959 C C . VAL A 1 118 ? -9.573 -5.633 4.206 1.00 96.94 118 VAL A C 1
ATOM 961 O O . VAL A 1 118 ? -10.634 -5.666 4.825 1.00 96.94 118 VAL A O 1
ATOM 964 N N . LYS A 1 119 ? -8.686 -6.632 4.236 1.00 96.06 119 LYS A N 1
ATOM 965 C CA . LYS A 1 119 ? -8.949 -7.923 4.876 1.00 96.06 119 LYS A CA 1
ATOM 966 C C . LYS A 1 119 ? -9.255 -7.797 6.370 1.00 96.06 119 LYS A C 1
ATOM 968 O O . LYS A 1 119 ? -10.107 -8.520 6.872 1.00 96.06 119 LYS A O 1
ATOM 973 N N . HIS A 1 120 ? -8.538 -6.927 7.080 1.00 96.38 120 HIS A N 1
ATOM 974 C CA . HIS A 1 120 ? -8.611 -6.852 8.543 1.00 96.38 120 HIS A CA 1
ATOM 975 C C . HIS A 1 120 ? -9.559 -5.776 9.069 1.00 96.38 120 HIS A C 1
ATOM 977 O O . HIS A 1 120 ? -10.041 -5.896 10.189 1.00 96.38 120 HIS A O 1
ATOM 983 N N . THR A 1 121 ? -9.841 -4.738 8.282 1.00 95.44 121 THR A N 1
ATOM 984 C CA . THR A 1 121 ? -10.726 -3.638 8.705 1.00 95.44 121 THR A CA 1
ATOM 985 C C . THR A 1 121 ? -12.118 -3.718 8.082 1.00 95.44 121 THR A C 1
ATOM 987 O O . THR A 1 121 ? -13.028 -3.030 8.536 1.00 95.44 121 THR A O 1
ATOM 990 N N . GLY A 1 122 ? -12.292 -4.510 7.017 1.00 92.69 122 GLY A N 1
ATOM 991 C CA . GLY A 1 122 ? -13.528 -4.562 6.233 1.00 92.69 122 GLY A CA 1
ATOM 992 C C . GLY A 1 122 ? -13.795 -3.303 5.399 1.00 92.69 122 GLY A C 1
ATOM 993 O O . GLY A 1 122 ? -14.800 -3.240 4.693 1.00 92.69 122 GLY A O 1
ATOM 994 N N . VAL A 1 123 ? -12.911 -2.297 5.446 1.00 94.50 123 VAL A N 1
ATOM 995 C CA . VAL A 1 123 ? -13.041 -1.080 4.641 1.00 94.50 123 VAL A CA 1
ATOM 996 C C . VAL A 1 123 ? -12.742 -1.407 3.183 1.00 94.50 123 VAL A C 1
ATOM 998 O O . VAL A 1 123 ? -11.661 -1.890 2.843 1.00 94.50 123 VAL A O 1
ATOM 1001 N N . PHE A 1 124 ? -13.696 -1.113 2.303 1.00 94.25 124 PHE A N 1
ATOM 1002 C CA . PHE A 1 124 ? -13.516 -1.301 0.871 1.00 94.25 124 PHE A CA 1
ATOM 1003 C C . PHE A 1 124 ? -12.485 -0.314 0.306 1.00 94.25 124 PHE A C 1
ATOM 1005 O O . PHE A 1 124 ? -12.623 0.903 0.440 1.00 94.25 124 PHE A O 1
ATOM 1012 N N . ILE A 1 125 ? -11.474 -0.848 -0.382 1.00 96.06 125 ILE A N 1
ATOM 1013 C CA . ILE A 1 125 ? -10.493 -0.086 -1.161 1.00 96.06 125 ILE A CA 1
ATOM 1014 C C . ILE A 1 125 ? -10.527 -0.651 -2.587 1.00 96.06 125 ILE A C 1
ATOM 1016 O O . ILE A 1 125 ? -10.300 -1.852 -2.736 1.00 96.06 125 ILE A O 1
ATOM 1020 N N . PRO A 1 126 ? -10.797 0.147 -3.639 1.00 93.69 126 PRO A N 1
ATOM 1021 C CA . PRO A 1 126 ? -10.967 -0.351 -5.008 1.00 93.69 126 PRO A CA 1
ATOM 1022 C C . PRO A 1 126 ? -9.618 -0.689 -5.664 1.00 93.69 126 PRO A C 1
ATOM 1024 O O . PRO A 1 126 ? -9.020 0.111 -6.388 1.00 93.69 126 PRO A O 1
ATOM 1027 N N . LEU A 1 127 ? -9.106 -1.894 -5.408 1.00 95.00 127 LEU A N 1
ATOM 1028 C CA . LEU A 1 127 ? -7.799 -2.332 -5.907 1.00 95.00 127 LEU A CA 1
ATOM 1029 C C . LEU A 1 127 ? -7.873 -3.088 -7.242 1.00 95.00 127 LEU A C 1
ATOM 1031 O O . LEU A 1 127 ? -6.859 -3.151 -7.934 1.00 95.00 127 LEU A O 1
ATOM 1035 N N . GLY A 1 128 ? -9.046 -3.598 -7.637 1.00 92.25 128 GLY A N 1
ATOM 1036 C CA . GLY A 1 128 ? -9.223 -4.421 -8.844 1.00 92.25 128 GLY A CA 1
ATOM 1037 C C . GLY A 1 128 ? -8.627 -3.790 -10.107 1.00 92.25 128 GLY A C 1
ATOM 1038 O O . GLY A 1 128 ? -7.735 -4.368 -10.727 1.00 92.25 128 GLY A O 1
ATOM 1039 N N . GLY A 1 129 ? -9.008 -2.547 -10.423 1.00 92.38 129 GLY A N 1
ATOM 1040 C CA . GLY A 1 129 ? -8.467 -1.828 -11.586 1.00 92.38 129 GLY A CA 1
ATOM 1041 C C . GLY A 1 129 ? -6.945 -1.636 -11.543 1.00 92.38 129 GLY A C 1
ATOM 1042 O O . GLY A 1 129 ? -6.271 -1.735 -12.568 1.00 92.38 129 GLY A O 1
ATOM 1043 N N . HIS A 1 130 ? -6.369 -1.438 -10.354 1.00 93.38 130 HIS A N 1
ATOM 1044 C CA . HIS A 1 130 ? -4.921 -1.313 -10.183 1.00 93.38 130 HIS A CA 1
ATOM 1045 C C . HIS A 1 130 ? -4.201 -2.636 -10.486 1.00 93.38 130 HIS A C 1
ATOM 1047 O O . HIS A 1 130 ? -3.166 -2.628 -11.154 1.00 93.38 130 HIS A O 1
ATOM 1053 N N . MET A 1 131 ? -4.756 -3.763 -10.032 1.00 93.69 131 MET A N 1
ATOM 1054 C CA . MET A 1 131 ? -4.216 -5.102 -10.287 1.00 93.69 131 MET A CA 1
ATOM 1055 C C . MET A 1 131 ? -4.334 -5.482 -11.770 1.00 93.69 131 MET A C 1
ATOM 1057 O O . MET A 1 131 ? -3.349 -5.913 -12.371 1.00 93.69 131 MET A O 1
ATOM 1061 N N . ILE A 1 132 ? -5.498 -5.245 -12.385 1.00 91.75 132 ILE A N 1
ATOM 1062 C CA . ILE A 1 132 ? -5.733 -5.480 -13.819 1.00 91.75 132 ILE A CA 1
ATOM 1063 C C . ILE A 1 132 ? -4.759 -4.657 -14.663 1.00 91.75 132 ILE A C 1
ATOM 1065 O O . ILE A 1 132 ? -4.142 -5.194 -15.581 1.00 91.75 132 ILE A O 1
ATOM 1069 N N . SER A 1 133 ? -4.529 -3.391 -14.303 1.00 90.88 133 SER A N 1
ATOM 1070 C CA . SER A 1 133 ? -3.582 -2.533 -15.020 1.00 90.88 133 SER A CA 1
ATOM 1071 C C . SER A 1 133 ? -2.170 -3.129 -15.074 1.00 90.88 133 SER A C 1
ATOM 1073 O O . SER A 1 133 ? -1.497 -3.031 -16.100 1.00 90.88 133 SER A O 1
ATOM 1075 N N . ILE A 1 134 ? -1.705 -3.795 -14.008 1.00 91.12 134 ILE A N 1
ATOM 1076 C CA . ILE A 1 134 ? -0.402 -4.479 -14.033 1.00 91.12 134 ILE A CA 1
ATOM 1077 C C . ILE A 1 134 ? -0.428 -5.642 -15.034 1.00 91.12 134 ILE A C 1
AT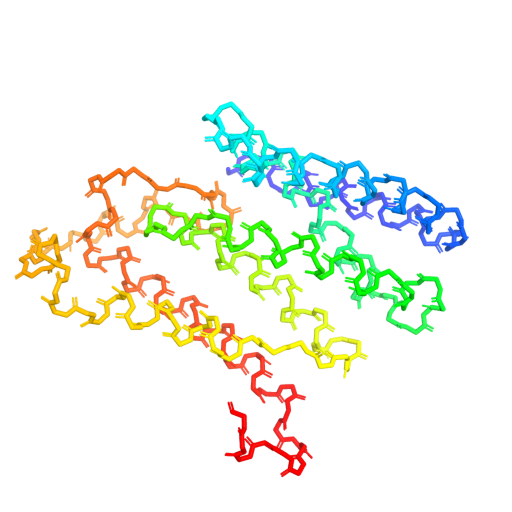OM 1079 O O . ILE A 1 134 ? 0.504 -5.771 -15.828 1.00 91.12 134 ILE A O 1
ATOM 1083 N N . PHE A 1 135 ? -1.491 -6.452 -15.055 1.00 88.94 135 PHE A N 1
ATOM 1084 C CA . PHE A 1 135 ? -1.629 -7.533 -16.037 1.00 88.94 135 PHE A CA 1
ATOM 1085 C C . PHE A 1 135 ? -1.676 -7.031 -17.475 1.00 88.94 135 PHE A C 1
ATOM 1087 O O . PHE A 1 135 ? -0.989 -7.580 -18.334 1.00 88.94 135 PHE A O 1
ATOM 1094 N N . GLU A 1 136 ? -2.440 -5.979 -17.751 1.00 87.75 136 GLU A N 1
ATOM 1095 C CA . GLU A 1 136 ? -2.515 -5.370 -19.079 1.00 87.75 136 GLU A CA 1
ATOM 1096 C C . GLU A 1 136 ? -1.153 -4.842 -19.531 1.00 87.75 136 GLU A C 1
ATOM 1098 O O . GLU A 1 136 ? -0.751 -5.052 -20.675 1.00 87.75 136 GLU A O 1
ATOM 1103 N N . GLN A 1 137 ? -0.397 -4.209 -18.630 1.00 84.62 137 GLN A N 1
ATOM 1104 C CA . GLN A 1 137 ? 0.951 -3.726 -18.931 1.00 84.62 137 GLN A CA 1
ATOM 1105 C C . GLN A 1 137 ? 1.930 -4.866 -19.247 1.00 84.62 137 GLN A C 1
ATOM 1107 O O . GLN A 1 137 ? 2.815 -4.681 -20.087 1.00 84.62 137 GLN A O 1
ATOM 1112 N N . ILE A 1 138 ? 1.769 -6.027 -18.603 1.00 84.12 138 ILE A N 1
ATOM 1113 C CA . ILE A 1 138 ? 2.558 -7.236 -18.876 1.00 84.12 138 ILE A CA 1
ATOM 1114 C C . ILE A 1 138 ? 2.126 -7.885 -20.205 1.00 84.12 138 ILE A C 1
ATOM 1116 O O . ILE A 1 138 ? 2.982 -8.278 -20.995 1.00 84.12 138 ILE A O 1
ATOM 1120 N N . ASN A 1 139 ? 0.817 -7.961 -20.477 1.00 75.50 139 ASN A N 1
ATOM 1121 C CA . ASN A 1 139 ? 0.235 -8.631 -21.650 1.00 75.50 139 ASN A CA 1
ATOM 1122 C C . ASN A 1 139 ? 0.223 -7.783 -22.933 1.00 75.50 139 ASN A C 1
ATOM 1124 O O . ASN A 1 139 ? 0.047 -8.324 -24.028 1.00 75.50 139 ASN A O 1
ATOM 1128 N N . SER A 1 140 ? 0.378 -6.462 -22.829 1.00 67.44 140 SER A N 1
ATOM 1129 C CA . SER A 1 140 ? 0.355 -5.542 -23.966 1.00 67.44 140 SER A CA 1
ATOM 1130 C C . SER A 1 140 ? 1.436 -5.894 -24.995 1.00 67.44 140 SER A C 1
ATOM 1132 O O . SER A 1 140 ? 2.618 -5.576 -24.844 1.00 67.44 140 SER A O 1
ATOM 1134 N N . LYS A 1 141 ? 0.997 -6.497 -26.111 1.00 51.00 141 LYS A N 1
ATOM 1135 C CA . LYS A 1 141 ? 1.798 -6.783 -27.318 1.00 51.00 141 LYS A CA 1
ATOM 1136 C C . LYS A 1 141 ? 2.472 -5.531 -27.913 1.00 51.00 141 LYS A C 1
ATOM 1138 O O . LYS A 1 141 ? 3.422 -5.661 -28.679 1.00 51.00 141 LYS A O 1
ATOM 1143 N N . HIS A 1 142 ? 2.007 -4.330 -27.553 1.00 43.50 142 HIS A N 1
ATOM 1144 C CA . HIS A 1 142 ? 2.564 -3.042 -27.984 1.00 43.50 142 HIS A CA 1
ATOM 1145 C C . HIS A 1 142 ? 3.742 -2.550 -27.148 1.00 43.50 142 HIS A C 1
ATOM 1147 O O . HIS A 1 142 ? 4.376 -1.554 -27.504 1.00 43.50 142 HIS A O 1
ATOM 1153 N N . ASN A 1 143 ? 4.108 -3.260 -26.086 1.00 45.12 143 ASN A N 1
ATOM 1154 C CA . ASN A 1 143 ? 5.399 -3.046 -25.473 1.00 45.12 143 ASN A CA 1
ATOM 1155 C C . ASN A 1 143 ? 6.445 -3.732 -26.366 1.00 45.12 143 ASN A C 1
ATOM 1157 O O . ASN A 1 143 ? 6.840 -4.876 -26.157 1.00 45.12 143 ASN A O 1
ATOM 1161 N N . THR A 1 144 ? 6.908 -3.017 -27.393 1.00 44.72 144 THR A N 1
ATOM 1162 C CA . THR A 1 144 ? 7.997 -3.407 -28.311 1.00 44.72 144 THR A CA 1
ATOM 1163 C C . THR A 1 144 ? 9.321 -3.745 -27.596 1.00 44.72 144 THR A C 1
ATOM 1165 O O . THR A 1 144 ? 10.281 -4.151 -28.245 1.00 44.72 144 THR A O 1
ATOM 1168 N N . ARG A 1 145 ? 9.370 -3.644 -26.257 1.00 47.47 145 ARG A N 1
ATOM 1169 C CA . ARG A 1 145 ? 10.423 -4.165 -25.367 1.00 47.47 145 ARG A CA 1
ATOM 1170 C C . ARG A 1 145 ? 10.239 -5.616 -24.905 1.00 47.47 145 ARG A C 1
ATOM 1172 O O . ARG A 1 145 ? 11.221 -6.247 -24.544 1.00 47.47 145 ARG A O 1
ATOM 1179 N N . PHE A 1 146 ? 9.022 -6.156 -24.929 1.00 48.44 146 PHE A N 1
ATOM 1180 C CA . PHE A 1 146 ? 8.693 -7.487 -24.394 1.00 48.44 146 PHE A CA 1
ATOM 1181 C C . PHE A 1 146 ? 8.365 -8.518 -25.487 1.00 48.44 146 PHE A C 1
ATOM 1183 O O . PHE A 1 146 ? 8.347 -9.715 -25.224 1.00 48.44 146 PHE A O 1
ATOM 1190 N N . GLY A 1 147 ? 8.192 -8.080 -26.742 1.00 42.50 147 GLY A N 1
ATOM 1191 C CA . GLY A 1 147 ? 7.882 -8.945 -27.894 1.00 42.50 147 GLY A CA 1
ATOM 1192 C C . GLY A 1 147 ? 8.999 -9.904 -28.337 1.00 42.50 147 GLY A C 1
ATOM 1193 O O . GLY A 1 147 ? 8.806 -10.690 -29.260 1.00 42.50 147 GLY A O 1
ATOM 1194 N N . LYS A 1 148 ? 10.167 -9.870 -27.690 1.00 46.84 148 LYS A N 1
ATOM 1195 C CA . LYS A 1 148 ? 11.211 -10.890 -27.826 1.00 46.84 148 LYS A CA 1
ATOM 1196 C C . LYS A 1 148 ? 11.746 -11.195 -26.435 1.00 46.84 148 LYS A C 1
ATOM 1198 O O . LYS A 1 148 ? 12.673 -10.526 -25.987 1.00 46.84 148 LYS A O 1
ATOM 1203 N N . PHE A 1 149 ? 11.167 -12.186 -25.755 1.00 50.81 149 PHE A N 1
ATOM 1204 C CA . PHE A 1 149 ? 11.756 -12.751 -24.540 1.00 50.81 149 PHE A CA 1
ATOM 1205 C C . PHE A 1 149 ? 13.220 -13.102 -24.836 1.00 50.81 149 PHE A C 1
ATOM 1207 O O . PHE A 1 149 ? 13.510 -14.040 -25.581 1.00 50.81 149 PHE A O 1
ATOM 1214 N N . LYS A 1 150 ? 14.161 -12.302 -24.325 1.00 45.53 150 LYS A N 1
ATOM 1215 C CA . LYS A 1 150 ? 15.588 -12.578 -24.486 1.00 45.53 150 LYS A CA 1
ATOM 1216 C C . LYS A 1 150 ? 15.956 -13.728 -23.555 1.00 45.53 150 LYS A C 1
ATOM 1218 O O . LYS A 1 150 ? 16.255 -13.517 -22.386 1.00 45.53 150 LYS A O 1
ATOM 1223 N N . GLY A 1 151 ? 15.960 -14.928 -24.125 1.00 48.94 151 GLY A N 1
ATOM 1224 C CA . GLY A 1 151 ? 16.609 -16.107 -23.564 1.00 48.94 151 GLY A CA 1
ATOM 1225 C C . GLY A 1 151 ? 15.744 -16.932 -22.616 1.00 48.94 151 GLY A C 1
ATOM 1226 O O . GLY A 1 151 ? 14.932 -16.421 -21.845 1.00 48.94 151 GLY A O 1
ATOM 1227 N N . ASN A 1 152 ? 15.969 -18.244 -22.670 1.00 44.22 152 ASN A N 1
ATOM 1228 C CA . ASN A 1 152 ? 15.513 -19.174 -21.648 1.00 44.22 152 ASN A CA 1
ATOM 1229 C C . ASN A 1 152 ? 16.208 -18.799 -20.336 1.00 44.22 152 ASN A C 1
ATOM 1231 O O . ASN A 1 152 ? 17.435 -18.847 -20.250 1.00 44.22 152 ASN A O 1
ATOM 1235 N N . ALA A 1 153 ? 15.433 -18.388 -19.332 1.00 47.59 153 ALA A N 1
ATOM 1236 C CA . ALA A 1 153 ? 15.970 -18.118 -18.008 1.00 47.59 153 ALA A CA 1
ATOM 1237 C C . ALA A 1 153 ? 16.627 -19.393 -17.466 1.00 47.59 153 ALA A C 1
ATOM 1239 O O . ALA A 1 153 ? 15.995 -20.449 -17.401 1.00 47.59 153 ALA A O 1
ATOM 1240 N N . SER A 1 154 ? 17.897 -19.300 -17.079 1.00 48.81 154 SER A N 1
ATOM 1241 C CA . SER A 1 154 ? 18.529 -20.375 -16.324 1.00 48.81 154 SER A CA 1
ATOM 1242 C C . SER A 1 154 ? 17.888 -20.436 -14.932 1.00 48.81 154 SER A C 1
ATOM 1244 O O . SER A 1 154 ? 17.530 -19.403 -14.360 1.00 48.81 154 SER A O 1
ATOM 1246 N N . ALA A 1 155 ? 17.792 -21.623 -14.328 1.00 49.44 155 ALA A N 1
ATOM 1247 C CA . ALA A 1 155 ? 17.337 -21.777 -12.938 1.00 49.44 155 ALA A CA 1
ATOM 1248 C C . ALA A 1 155 ? 18.172 -20.946 -11.929 1.00 49.44 155 ALA A C 1
ATOM 1250 O O . ALA A 1 155 ? 17.737 -20.700 -10.805 1.00 49.44 155 ALA A O 1
ATOM 1251 N N . SER A 1 156 ? 19.358 -20.466 -12.334 1.00 49.84 156 SER A N 1
ATOM 1252 C CA . SER A 1 156 ? 20.209 -19.574 -11.540 1.00 49.84 156 SER A CA 1
ATOM 1253 C C . SER A 1 156 ? 19.705 -18.121 -11.470 1.00 49.84 156 SER A C 1
ATOM 1255 O O . SER A 1 156 ? 20.059 -17.404 -10.535 1.00 49.84 156 SER A O 1
ATOM 1257 N N . ASP A 1 157 ? 18.854 -17.681 -12.406 1.00 49.25 157 ASP A N 1
ATOM 1258 C CA . ASP A 1 157 ? 18.373 -16.292 -12.478 1.00 49.25 157 ASP A CA 1
ATOM 1259 C C . ASP A 1 157 ? 17.122 -16.046 -11.623 1.00 49.25 157 ASP A C 1
ATOM 1261 O O . ASP A 1 157 ? 16.955 -14.953 -11.082 1.00 49.25 157 ASP A O 1
ATOM 1265 N N . ALA A 1 158 ? 16.296 -17.076 -11.401 1.00 48.53 158 ALA A N 1
ATOM 1266 C CA . ALA A 1 158 ? 15.197 -17.041 -10.427 1.00 48.53 158 ALA A CA 1
ATOM 1267 C C . ALA A 1 158 ? 15.701 -16.911 -8.974 1.00 48.53 158 ALA A C 1
ATOM 1269 O O . ALA A 1 158 ? 15.003 -16.393 -8.110 1.00 48.53 158 ALA A O 1
ATOM 1270 N N . LYS A 1 159 ? 16.950 -17.317 -8.708 1.00 51.03 159 LYS A N 1
ATOM 1271 C CA . LYS A 1 159 ? 17.592 -17.230 -7.386 1.00 51.03 159 LYS A CA 1
ATOM 1272 C C . LYS A 1 159 ? 18.068 -15.818 -7.000 1.00 51.03 159 LYS A C 1
ATOM 1274 O O . LYS A 1 159 ? 18.573 -15.650 -5.894 1.00 51.03 159 LYS A O 1
ATOM 1279 N N . LYS A 1 160 ? 17.964 -14.810 -7.882 1.00 60.88 160 LYS A N 1
ATOM 1280 C CA . LYS A 1 160 ? 18.659 -13.513 -7.713 1.00 60.88 160 LYS A CA 1
ATOM 1281 C C . LYS A 1 160 ? 17.817 -12.349 -7.183 1.00 60.88 160 LYS A C 1
ATOM 1283 O O . LYS A 1 160 ? 18.400 -11.307 -6.893 1.00 60.88 160 LYS A O 1
ATOM 1288 N N . PHE A 1 161 ? 16.497 -12.469 -7.040 1.00 69.75 161 PHE A N 1
ATOM 1289 C CA . PHE A 1 161 ? 15.689 -11.360 -6.523 1.00 69.75 161 PHE A CA 1
ATOM 1290 C C . PHE A 1 161 ? 14.525 -11.836 -5.659 1.00 69.75 161 PHE A C 1
ATOM 1292 O O . PHE A 1 161 ? 13.950 -12.895 -5.879 1.00 69.75 161 PHE A O 1
ATOM 1299 N N . ASP A 1 162 ? 14.196 -11.025 -4.660 1.00 80.25 162 ASP A N 1
ATOM 1300 C CA . ASP A 1 162 ? 13.127 -11.292 -3.708 1.00 80.25 162 ASP A CA 1
ATOM 1301 C C . ASP A 1 162 ? 12.383 -9.978 -3.434 1.00 80.25 162 ASP A C 1
ATOM 1303 O O . ASP A 1 162 ? 12.990 -8.963 -3.059 1.00 80.25 162 ASP A O 1
ATOM 1307 N N . PHE A 1 163 ? 11.064 -9.989 -3.645 1.00 83.62 163 PHE A N 1
ATOM 1308 C CA . PHE A 1 163 ? 10.186 -8.833 -3.439 1.00 83.62 163 PHE A CA 1
ATOM 1309 C C . PHE A 1 163 ? 10.206 -8.330 -1.988 1.00 83.62 163 PHE A C 1
ATOM 1311 O O . PHE A 1 163 ? 9.921 -7.157 -1.737 1.00 83.62 163 PHE A O 1
ATOM 1318 N N . ARG A 1 164 ? 10.624 -9.166 -1.025 1.00 80.25 164 ARG A N 1
ATOM 1319 C CA . ARG A 1 164 ? 10.799 -8.779 0.381 1.00 80.25 164 ARG A CA 1
ATOM 1320 C C . ARG A 1 164 ? 11.871 -7.707 0.574 1.00 80.25 164 ARG A C 1
ATOM 1322 O O . ARG A 1 164 ? 11.731 -6.901 1.489 1.00 80.25 164 ARG A O 1
ATOM 1329 N N . TYR A 1 165 ? 12.888 -7.660 -0.291 1.00 81.62 165 TYR A N 1
ATOM 1330 C CA . TYR A 1 165 ? 14.049 -6.763 -0.156 1.00 81.62 165 TYR A CA 1
ATOM 1331 C C . TYR A 1 165 ? 14.264 -5.850 -1.360 1.00 81.62 165 TYR A C 1
ATOM 1333 O O . TYR A 1 165 ? 15.282 -5.159 -1.437 1.00 81.62 165 TYR A O 1
ATOM 1341 N N . THR A 1 166 ? 13.304 -5.801 -2.282 1.00 87.19 166 THR A N 1
ATOM 1342 C CA . THR A 1 166 ? 13.450 -5.033 -3.516 1.00 87.19 166 THR A CA 1
ATOM 1343 C C . THR A 1 166 ? 12.311 -4.041 -3.689 1.00 87.19 166 THR A C 1
ATOM 1345 O O . THR A 1 166 ? 11.152 -4.433 -3.675 1.00 87.19 166 THR A O 1
ATOM 1348 N N . LEU A 1 167 ? 12.639 -2.762 -3.902 1.00 89.19 167 LEU A N 1
ATOM 1349 C CA . LEU A 1 167 ? 11.669 -1.734 -4.327 1.00 89.19 167 LEU A CA 1
ATOM 1350 C C . LEU A 1 167 ? 11.792 -1.400 -5.819 1.00 89.19 167 LEU A C 1
ATOM 1352 O O . LEU A 1 167 ? 10.857 -0.886 -6.431 1.00 89.19 167 LEU A O 1
ATOM 1356 N N . LYS A 1 168 ? 12.952 -1.685 -6.420 1.00 91.12 168 LYS A N 1
ATOM 1357 C CA . LYS A 1 168 ? 13.279 -1.322 -7.798 1.00 91.12 168 LYS A CA 1
ATOM 1358 C C . LYS A 1 168 ? 14.178 -2.369 -8.443 1.00 91.12 168 LYS A C 1
ATOM 1360 O O . LYS A 1 168 ? 15.181 -2.756 -7.852 1.00 91.12 168 LYS A O 1
ATOM 1365 N N . MET A 1 169 ? 13.877 -2.727 -9.688 1.00 87.25 169 MET A N 1
ATOM 1366 C CA . MET A 1 169 ? 14.708 -3.608 -10.511 1.00 87.25 169 MET A CA 1
ATOM 1367 C C . MET A 1 169 ? 15.554 -2.862 -11.546 1.00 87.25 169 MET A C 1
ATOM 1369 O O . MET A 1 169 ? 15.235 -1.752 -11.994 1.00 87.25 169 MET A O 1
ATOM 1373 N N . SER A 1 170 ? 16.661 -3.496 -11.941 1.00 85.50 170 SER A N 1
ATOM 1374 C CA . SER A 1 170 ? 17.527 -3.018 -13.019 1.00 85.50 170 SER A CA 1
ATOM 1375 C C . SER A 1 170 ? 16.827 -3.143 -14.378 1.00 85.50 170 SER A C 1
ATOM 1377 O O . SER A 1 170 ? 15.988 -4.017 -14.583 1.00 85.50 170 SER A O 1
ATOM 1379 N N . LYS A 1 171 ? 17.175 -2.269 -15.335 1.00 79.81 171 LYS A N 1
ATOM 1380 C CA . LYS A 1 171 ? 16.528 -2.247 -16.663 1.00 79.81 171 LYS A CA 1
ATOM 1381 C C . LYS A 1 171 ? 16.608 -3.604 -17.375 1.00 79.81 171 LYS A C 1
ATOM 1383 O O . LYS A 1 171 ? 15.624 -4.027 -17.956 1.00 79.81 171 LYS A O 1
ATOM 1388 N N . ASN A 1 172 ? 17.759 -4.268 -17.278 1.00 76.38 172 ASN A N 1
ATOM 1389 C CA . ASN A 1 172 ? 18.050 -5.500 -18.012 1.00 76.38 172 ASN A CA 1
ATOM 1390 C C . ASN A 1 172 ? 17.265 -6.705 -17.483 1.00 76.38 172 ASN A C 1
ATOM 1392 O O . ASN A 1 172 ? 17.025 -7.650 -18.222 1.00 76.38 172 ASN A O 1
ATOM 1396 N N . PHE A 1 173 ? 16.890 -6.689 -16.202 1.00 80.12 173 PHE A N 1
ATOM 1397 C CA . PHE A 1 173 ? 16.223 -7.826 -15.572 1.00 80.12 173 PHE A CA 1
ATOM 1398 C C . PHE A 1 173 ? 14.701 -7.793 -15.744 1.00 80.12 173 PHE A C 1
ATOM 1400 O O . PHE A 1 173 ? 14.043 -8.828 -15.773 1.00 80.12 173 PHE A O 1
ATOM 1407 N N . VAL A 1 174 ? 14.147 -6.593 -15.892 1.00 83.56 174 VAL A N 1
ATOM 1408 C CA . VAL A 1 174 ? 12.703 -6.346 -15.958 1.00 83.56 174 VAL A CA 1
ATOM 1409 C C . VAL A 1 174 ? 12.036 -6.960 -17.193 1.00 83.56 174 VAL A C 1
ATOM 1411 O O . VAL A 1 174 ? 10.837 -7.205 -17.176 1.00 83.56 174 VAL A O 1
ATOM 1414 N N . GLU A 1 175 ? 12.806 -7.236 -18.244 1.00 77.44 175 GLU A N 1
ATOM 1415 C CA . GLU A 1 175 ? 12.336 -7.865 -19.487 1.00 77.44 175 GLU A CA 1
ATOM 1416 C C . GLU A 1 175 ? 12.467 -9.400 -19.463 1.00 77.44 175 GLU A C 1
ATOM 1418 O O . GLU A 1 175 ? 12.102 -10.077 -20.425 1.00 77.44 175 GLU A O 1
ATOM 1423 N N . THR A 1 176 ? 13.001 -9.977 -18.381 1.00 82.50 176 THR A N 1
ATOM 1424 C CA . THR A 1 176 ? 13.173 -11.430 -18.282 1.00 82.50 176 THR A CA 1
ATOM 1425 C C . THR A 1 176 ? 11.850 -12.118 -17.964 1.00 82.50 176 THR A C 1
ATOM 1427 O O . THR A 1 176 ? 11.066 -11.644 -17.142 1.00 82.50 176 THR A O 1
ATOM 1430 N N . LYS A 1 177 ? 11.630 -13.292 -18.566 1.00 81.31 177 LYS A N 1
ATOM 1431 C CA . LYS A 1 177 ? 10.450 -14.117 -18.278 1.00 81.31 177 LYS A CA 1
ATOM 1432 C C . LYS A 1 177 ? 10.346 -14.458 -16.786 1.00 81.31 177 LYS A C 1
ATOM 1434 O O . LYS A 1 177 ? 9.292 -14.278 -16.203 1.00 81.31 177 LYS A O 1
ATOM 1439 N N . SER A 1 178 ? 11.459 -14.845 -16.158 1.00 83.06 178 SER A N 1
ATOM 1440 C CA . SER A 1 178 ? 11.518 -15.170 -14.722 1.00 83.06 178 SER A CA 1
ATOM 1441 C C . SER A 1 178 ? 11.016 -14.027 -13.829 1.00 83.06 178 SER A C 1
ATOM 1443 O O . SER A 1 178 ? 10.268 -14.256 -12.881 1.00 83.06 178 SER A O 1
ATOM 1445 N N . TYR A 1 179 ? 11.374 -12.781 -14.155 1.00 85.94 179 TYR A N 1
ATOM 1446 C CA . TYR A 1 179 ? 10.872 -11.619 -13.428 1.00 85.94 179 TYR A CA 1
ATOM 1447 C C . TYR A 1 179 ? 9.362 -11.441 -13.579 1.00 85.94 179 TYR A C 1
ATOM 1449 O O . TYR A 1 179 ? 8.665 -11.253 -12.585 1.00 85.94 179 TYR A O 1
ATOM 1457 N N . LEU A 1 180 ? 8.866 -11.495 -14.816 1.00 86.69 180 LEU A N 1
ATOM 1458 C CA . LEU A 1 180 ? 7.446 -11.314 -15.105 1.00 86.69 180 LEU A CA 1
ATOM 1459 C C . LEU A 1 180 ? 6.602 -12.436 -14.501 1.00 86.69 180 LEU A C 1
ATOM 1461 O O . LEU A 1 180 ? 5.594 -12.140 -13.870 1.00 86.69 180 LEU A O 1
ATOM 1465 N N . ASP A 1 181 ? 7.054 -13.686 -14.608 1.00 86.50 181 ASP A N 1
ATOM 1466 C CA . ASP A 1 181 ? 6.412 -14.843 -13.982 1.00 86.50 181 ASP A CA 1
ATOM 1467 C C . ASP A 1 181 ? 6.318 -14.635 -12.461 1.00 86.50 181 ASP A C 1
ATOM 1469 O O . ASP A 1 181 ? 5.252 -14.810 -11.878 1.00 86.50 181 ASP A O 1
ATOM 1473 N N . ALA A 1 182 ? 7.386 -14.166 -11.804 1.00 90.12 182 ALA A N 1
ATOM 1474 C CA . ALA A 1 182 ? 7.349 -13.885 -10.368 1.00 90.12 182 ALA A CA 1
ATOM 1475 C C . ALA A 1 182 ? 6.402 -12.729 -10.003 1.00 90.12 182 ALA A C 1
ATOM 1477 O O . ALA A 1 182 ? 5.722 -12.798 -8.981 1.00 90.12 182 ALA A O 1
ATOM 1478 N N . VAL A 1 183 ? 6.349 -11.668 -10.819 1.00 91.81 183 VAL A N 1
ATOM 1479 C CA . VAL A 1 183 ? 5.400 -10.555 -10.634 1.00 91.81 183 VAL A CA 1
ATOM 1480 C C . VAL A 1 183 ? 3.964 -11.060 -10.759 1.00 91.81 183 VAL A C 1
ATOM 1482 O O . VAL A 1 183 ? 3.141 -10.724 -9.914 1.00 91.81 183 VAL A O 1
ATOM 1485 N N . VAL A 1 184 ? 3.675 -11.888 -11.765 1.00 92.31 184 VAL A N 1
ATOM 1486 C CA . VAL A 1 184 ? 2.354 -12.493 -11.990 1.00 92.31 184 VAL A CA 1
ATOM 1487 C C . VAL A 1 184 ? 1.960 -13.400 -10.831 1.00 92.31 184 VAL A C 1
ATOM 1489 O O . VAL A 1 184 ? 0.851 -13.268 -10.318 1.00 92.31 184 VAL A O 1
ATOM 1492 N N . MET A 1 185 ? 2.859 -14.275 -10.375 1.00 92.50 185 MET A N 1
ATOM 1493 C CA . MET A 1 185 ? 2.603 -15.145 -9.223 1.00 92.50 185 MET A CA 1
ATOM 1494 C C . MET A 1 185 ? 2.288 -14.320 -7.977 1.00 92.50 185 MET A C 1
ATOM 1496 O O . MET A 1 185 ? 1.260 -14.525 -7.339 1.00 92.50 185 MET A O 1
ATOM 1500 N N . LYS A 1 186 ? 3.114 -13.309 -7.685 1.00 94.00 186 LYS A N 1
ATOM 1501 C CA . LYS A 1 186 ? 2.909 -12.447 -6.521 1.00 94.00 186 LYS A CA 1
ATOM 1502 C C . LYS A 1 186 ? 1.616 -11.639 -6.610 1.00 94.00 186 LYS A C 1
ATOM 1504 O O . LYS A 1 186 ? 0.913 -11.499 -5.616 1.00 94.00 186 LYS A O 1
ATOM 1509 N N . LEU A 1 187 ? 1.290 -11.110 -7.786 1.00 95.44 187 LEU A N 1
ATOM 1510 C CA . LEU A 1 187 ? 0.034 -10.402 -8.015 1.00 95.44 187 LEU A CA 1
ATOM 1511 C C . LEU A 1 187 ? -1.174 -11.331 -7.847 1.00 95.44 187 LEU A C 1
ATOM 1513 O O . LEU A 1 187 ? -2.175 -10.920 -7.269 1.00 95.44 187 LEU A O 1
ATOM 1517 N N . SER A 1 188 ? -1.061 -12.580 -8.300 1.00 95.44 188 SER A N 1
ATOM 1518 C CA . SER A 1 188 ? -2.105 -13.597 -8.144 1.00 95.44 188 SER A CA 1
ATOM 1519 C C . SER A 1 188 ? -2.370 -13.904 -6.670 1.00 95.44 188 SER A C 1
ATOM 1521 O O . SER A 1 188 ? -3.529 -13.946 -6.268 1.00 95.44 188 SER A O 1
ATOM 1523 N N . ASP A 1 189 ? -1.324 -14.017 -5.841 1.00 95.31 189 ASP A N 1
ATOM 1524 C CA . ASP A 1 189 ? -1.480 -14.173 -4.387 1.00 95.31 189 ASP A CA 1
ATOM 1525 C C . ASP A 1 189 ? -2.273 -13.003 -3.778 1.00 95.31 189 ASP A C 1
ATOM 1527 O O . ASP A 1 189 ? -3.189 -13.207 -2.980 1.00 95.31 189 ASP A O 1
ATOM 1531 N N . ILE A 1 190 ? -1.950 -11.766 -4.177 1.00 96.44 190 ILE A N 1
ATOM 1532 C CA . ILE A 1 190 ? -2.632 -10.558 -3.687 1.00 96.44 190 ILE A CA 1
ATOM 1533 C C . ILE A 1 190 ? -4.104 -10.553 -4.118 1.00 96.44 190 ILE A C 1
ATOM 1535 O O . ILE A 1 190 ? -4.974 -10.243 -3.308 1.00 96.44 190 ILE A O 1
ATOM 1539 N N . ILE A 1 191 ? -4.391 -10.920 -5.368 1.00 95.31 191 ILE A N 1
ATOM 1540 C CA . ILE A 1 191 ? -5.752 -11.029 -5.912 1.00 95.31 191 ILE A CA 1
ATOM 1541 C C . ILE A 1 191 ? -6.566 -12.035 -5.112 1.00 95.31 191 ILE A C 1
ATOM 1543 O O . ILE A 1 191 ? -7.665 -11.710 -4.673 1.00 95.31 191 ILE A O 1
ATOM 1547 N N . ILE A 1 192 ? -6.022 -13.228 -4.870 1.00 95.06 192 ILE A N 1
ATOM 1548 C CA . ILE A 1 192 ? -6.709 -14.266 -4.096 1.00 95.06 192 ILE A CA 1
ATOM 1549 C C . ILE A 1 192 ? -7.078 -13.729 -2.711 1.00 95.06 192 ILE A C 1
ATOM 1551 O O . ILE A 1 192 ? -8.226 -13.855 -2.291 1.00 95.06 192 ILE A O 1
ATOM 1555 N N . ILE A 1 193 ? -6.140 -13.074 -2.019 1.00 93.81 193 ILE A N 1
ATOM 1556 C CA . ILE A 1 193 ? -6.399 -12.502 -0.691 1.00 93.81 193 ILE A CA 1
ATOM 1557 C C . ILE A 1 193 ? -7.469 -11.403 -0.770 1.00 93.81 193 ILE A C 1
ATOM 1559 O O . ILE A 1 193 ? -8.420 -11.418 0.016 1.00 93.81 193 ILE A O 1
ATOM 1563 N N . TYR A 1 194 ? -7.358 -10.487 -1.730 1.00 95.75 194 TYR A N 1
ATOM 1564 C CA . TYR A 1 194 ? -8.295 -9.379 -1.901 1.00 95.75 194 TYR A CA 1
ATOM 1565 C C . TYR A 1 194 ? -9.717 -9.871 -2.193 1.00 95.75 194 TYR A C 1
ATOM 1567 O O . TYR A 1 194 ? -10.634 -9.574 -1.434 1.00 95.75 194 TYR A O 1
ATOM 1575 N N . PHE A 1 195 ? -9.903 -10.694 -3.224 1.00 93.94 195 PHE A N 1
ATOM 1576 C CA . PHE A 1 195 ? -11.221 -11.198 -3.612 1.00 93.94 195 PHE A CA 1
ATOM 1577 C C . PHE A 1 195 ? -11.802 -12.175 -2.585 1.00 93.94 195 PHE A C 1
ATOM 1579 O O . PHE A 1 195 ? -13.006 -12.148 -2.339 1.00 93.94 195 PHE A O 1
ATOM 1586 N N . SER A 1 196 ? -10.974 -12.966 -1.887 1.00 93.94 196 SER A N 1
ATOM 1587 C CA . SER A 1 196 ? -11.469 -13.794 -0.775 1.00 93.94 196 SER A CA 1
ATOM 1588 C C . SER A 1 196 ? -12.108 -12.957 0.337 1.00 93.94 196 SER A C 1
ATOM 1590 O O . SER A 1 196 ? -13.085 -13.401 0.940 1.00 93.94 196 SER A O 1
ATOM 1592 N N . SER A 1 197 ? -11.630 -11.721 0.541 1.00 93.44 197 SER A N 1
ATOM 1593 C CA . SER A 1 197 ? -12.170 -10.790 1.542 1.00 93.44 197 SER A CA 1
ATOM 1594 C C . SER A 1 197 ? -13.584 -10.306 1.193 1.00 93.44 197 SER A C 1
ATOM 1596 O O . SER A 1 197 ? -14.318 -9.879 2.078 1.00 93.44 197 SER A O 1
ATOM 1598 N N . PHE A 1 198 ? -13.991 -10.425 -0.074 1.00 93.06 198 PHE A N 1
ATOM 1599 C CA . PHE A 1 198 ? -15.326 -10.064 -0.555 1.00 93.06 198 PHE A CA 1
ATOM 1600 C C . PHE A 1 198 ? -16.171 -11.266 -0.974 1.00 93.06 198 PHE A C 1
ATOM 1602 O O . PHE A 1 198 ? -17.291 -11.066 -1.421 1.00 93.06 198 PHE A O 1
ATOM 1609 N N . SER A 1 199 ? -15.687 -12.500 -0.817 1.00 92.56 199 SER A N 1
ATOM 1610 C CA . SER A 1 199 ? -16.359 -13.712 -1.323 1.00 92.56 199 SER A CA 1
ATOM 1611 C C . SER A 1 199 ? -17.790 -13.927 -0.804 1.00 92.56 199 SER A C 1
ATOM 1613 O O . SER A 1 199 ? -18.595 -14.562 -1.478 1.00 92.56 199 SER A O 1
ATOM 1615 N N . TYR A 1 200 ? -18.122 -13.369 0.364 1.00 91.00 200 TYR A N 1
ATOM 1616 C CA . TYR A 1 200 ? -19.468 -13.405 0.955 1.00 91.00 200 TYR A CA 1
ATOM 1617 C C . TYR A 1 200 ? -20.290 -12.129 0.705 1.00 91.00 200 TYR A C 1
ATOM 1619 O O . TYR A 1 200 ? -21.414 -12.011 1.189 1.00 91.00 200 TYR A O 1
ATOM 1627 N N . SER A 1 201 ? -19.738 -11.152 -0.017 1.00 91.75 201 SER A N 1
ATOM 1628 C CA . SER A 1 201 ? -20.439 -9.923 -0.380 1.00 91.75 201 SER A CA 1
ATOM 1629 C C . SER A 1 201 ? -21.391 -10.178 -1.543 1.00 91.75 201 SER A C 1
ATOM 1631 O O . SER A 1 201 ? -21.028 -10.814 -2.529 1.00 91.75 201 SER A O 1
ATOM 1633 N N . ILE A 1 202 ? -22.591 -9.602 -1.477 1.00 92.81 202 ILE A N 1
ATOM 1634 C CA . ILE A 1 202 ? -23.565 -9.647 -2.580 1.00 92.81 202 ILE A CA 1
ATOM 1635 C C . ILE A 1 202 ? -23.005 -8.958 -3.837 1.00 92.81 202 ILE A C 1
ATOM 1637 O O . ILE A 1 202 ? -23.330 -9.361 -4.947 1.00 92.81 202 ILE A O 1
ATOM 1641 N N . ALA A 1 203 ? -22.124 -7.968 -3.662 1.00 90.06 203 ALA A N 1
ATOM 1642 C CA . ALA A 1 203 ? -21.472 -7.248 -4.756 1.00 90.06 203 ALA A CA 1
ATOM 1643 C C . ALA A 1 203 ? -20.267 -7.997 -5.359 1.00 90.06 203 ALA A C 1
ATOM 1645 O O . ALA A 1 203 ? -19.628 -7.478 -6.265 1.00 90.06 203 ALA A O 1
ATOM 1646 N N . PHE A 1 204 ? -19.917 -9.191 -4.861 1.00 90.06 204 PHE A N 1
ATOM 1647 C CA . PHE A 1 204 ? -18.753 -9.939 -5.346 1.00 90.06 204 PHE A CA 1
ATOM 1648 C C . PHE A 1 204 ? -18.737 -10.186 -6.864 1.00 90.06 204 PHE A C 1
ATOM 1650 O O . PHE A 1 204 ? -17.674 -10.015 -7.450 1.00 90.06 204 PHE A O 1
ATOM 1657 N N . PRO A 1 205 ? -19.857 -10.545 -7.525 1.00 88.94 205 PRO A N 1
ATOM 1658 C CA . PRO A 1 205 ? -19.863 -10.752 -8.975 1.00 88.94 205 PRO A CA 1
ATOM 1659 C C . PRO A 1 205 ? -19.553 -9.490 -9.793 1.00 88.94 205 PRO A C 1
ATOM 1661 O O . PRO A 1 205 ? -19.172 -9.615 -10.954 1.00 88.94 205 PRO A O 1
ATOM 1664 N N . ASP A 1 206 ? -19.733 -8.305 -9.201 1.00 86.31 206 ASP A N 1
ATOM 1665 C CA . ASP A 1 2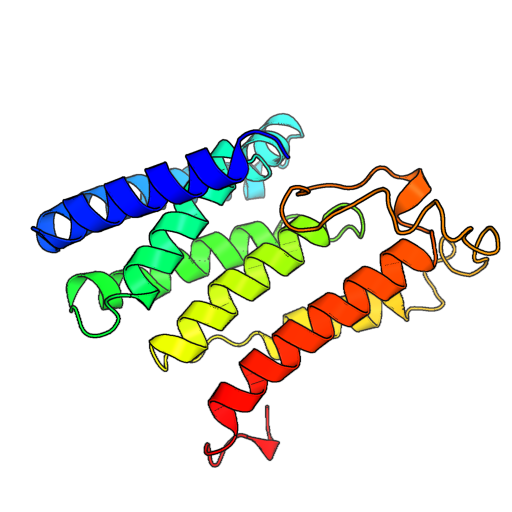06 ? -19.521 -7.009 -9.853 1.00 86.31 206 ASP A CA 1
ATOM 1666 C C . ASP A 1 206 ? -18.097 -6.451 -9.642 1.00 86.31 206 ASP A C 1
ATOM 1668 O O . ASP A 1 206 ? -17.737 -5.451 -10.269 1.00 86.31 206 ASP A O 1
ATOM 1672 N N . LEU A 1 207 ? -17.305 -7.056 -8.741 1.00 83.31 207 LEU A N 1
ATOM 1673 C CA . LEU A 1 207 ? -15.925 -6.660 -8.408 1.00 83.31 207 LEU A CA 1
ATOM 1674 C C . LEU A 1 207 ? -14.895 -7.230 -9.391 1.00 83.31 207 LEU A C 1
ATOM 1676 O O . LEU A 1 207 ? -13.916 -6.494 -9.669 1.00 83.31 207 LEU A O 1
#

Foldseek 3Di:
DPCPVVLVVVLVVVLVVCVVDLVVVLVVLVVLLVVLVVLLVVCLVPVDPVSLDVCLDCVNLSVLLSLLVSCLVPVPDPSSVVCLVSSLVSLVSNLPSDDDLQQLLSNLSSLQSNLSCCLRNVDDDPCVVVLVVLVCVQVPPPPPLQVDQPDDDDPVLLVPDDSSPDRGDDPVNSNHPSSSVVSVVSSVVSVCSNLVSCVVPPCSVVD

Secondary structure (DSSP, 8-state):
--SHHHHHHHHHHHHHHHTT-HHHHHHHHHHHHHHHHHHHHHHHHH--HHHHHHHTSHHHHHHHHHHHHHHHH-TT-HHHHHHHHHHHHHHHHHHTT---GGGHHHHHHHHHHHHHHHHHH------HHHHHHHHHHHH-TT-TTTSS--SPPPTTTGGG--TTS-S---TTTTTSHHHHHHHHHHHHHHHHHHHHTTTT-TTGGG-